Protein AF-A0A372QR25-F1 (afdb_monomer_lite)

pLDDT: mean 78.82, std 18.5, range [29.31, 98.12]

Structure (mmCIF, N/CA/C/O backbone):
data_AF-A0A372QR25-F1
#
_entry.id   AF-A0A372QR25-F1
#
loop_
_atom_site.group_PDB
_atom_site.id
_atom_site.type_symbol
_atom_site.label_atom_id
_atom_site.label_alt_id
_atom_site.label_comp_id
_atom_site.label_asym_id
_atom_site.label_entity_id
_atom_site.label_seq_id
_atom_site.pdbx_PDB_ins_code
_atom_site.Cartn_x
_atom_site.Cartn_y
_atom_site.Cartn_z
_atom_site.occupancy
_atom_site.B_iso_or_equiv
_atom_site.auth_seq_id
_atom_site.auth_comp_id
_atom_site.auth_asym_id
_atom_site.auth_atom_id
_atom_site.pdbx_PDB_model_num
ATOM 1 N N . MET A 1 1 ? 31.266 34.160 -28.866 1.00 38.06 1 MET A N 1
ATOM 2 C CA . MET A 1 1 ? 31.194 34.735 -30.229 1.00 38.06 1 MET A CA 1
ATOM 3 C C . MET A 1 1 ? 29.733 34.959 -30.582 1.00 38.06 1 MET A C 1
ATOM 5 O O . MET A 1 1 ? 28.961 34.013 -30.520 1.00 38.06 1 MET A O 1
ATOM 9 N N . ALA A 1 2 ? 29.326 36.197 -30.861 1.00 36.25 2 ALA A N 1
ATOM 10 C CA . ALA A 1 2 ? 27.940 36.500 -31.208 1.00 36.25 2 ALA A CA 1
ATOM 11 C C . ALA A 1 2 ? 27.669 36.100 -32.667 1.00 36.25 2 ALA A C 1
ATOM 13 O O . ALA A 1 2 ? 28.328 36.598 -33.576 1.00 36.25 2 ALA A O 1
ATOM 14 N N . LEU A 1 3 ? 26.709 35.197 -32.888 1.00 39.03 3 LEU A N 1
ATOM 15 C CA . LEU A 1 3 ? 26.219 34.871 -34.229 1.00 39.03 3 LEU A CA 1
ATOM 16 C C . LEU A 1 3 ? 25.685 36.145 -34.893 1.00 39.03 3 LEU A C 1
ATOM 18 O O . LEU A 1 3 ? 24.874 36.864 -34.299 1.00 39.03 3 LEU A O 1
ATOM 22 N N . ASN A 1 4 ? 26.163 36.421 -36.107 1.00 45.91 4 ASN A N 1
ATOM 23 C CA . ASN A 1 4 ? 25.799 37.606 -36.876 1.00 45.91 4 ASN A CA 1
ATOM 24 C C . ASN A 1 4 ? 24.269 37.659 -37.077 1.00 45.91 4 ASN A C 1
ATOM 26 O O . ASN A 1 4 ? 23.624 36.624 -37.257 1.00 45.91 4 ASN A O 1
ATOM 30 N N . LYS A 1 5 ? 23.671 38.856 -37.034 1.00 47.62 5 LYS A N 1
ATOM 31 C CA . LYS A 1 5 ? 22.207 39.083 -37.041 1.00 47.62 5 LYS A CA 1
ATOM 32 C C . LYS A 1 5 ? 21.444 38.324 -38.156 1.00 47.62 5 LYS A C 1
ATOM 34 O O . LYS A 1 5 ? 20.389 37.771 -37.846 1.00 47.62 5 LYS A O 1
ATOM 39 N N . PRO A 1 6 ? 21.980 38.199 -39.390 1.00 50.53 6 PRO A N 1
ATOM 40 C CA . PRO A 1 6 ? 21.347 37.422 -40.462 1.00 50.53 6 PRO A CA 1
ATOM 41 C C . PRO A 1 6 ? 21.284 35.916 -40.170 1.00 50.53 6 PRO A C 1
ATOM 43 O O . PRO A 1 6 ? 20.308 35.254 -40.507 1.00 50.53 6 PRO A O 1
ATOM 46 N N . ILE A 1 7 ? 22.297 35.378 -39.483 1.00 48.72 7 ILE A N 1
ATOM 47 C CA . ILE A 1 7 ? 22.378 33.954 -39.138 1.00 48.72 7 ILE A CA 1
ATOM 48 C C . ILE A 1 7 ? 21.315 33.609 -38.092 1.00 48.72 7 ILE A C 1
ATOM 50 O O . ILE A 1 7 ? 20.670 32.576 -38.207 1.00 48.72 7 ILE A O 1
ATOM 54 N N . LYS A 1 8 ? 21.060 34.496 -37.119 1.00 51.31 8 LYS A N 1
ATOM 55 C CA . LYS A 1 8 ? 19.990 34.299 -36.124 1.00 51.31 8 LYS A CA 1
ATOM 56 C C . LYS A 1 8 ? 18.593 34.275 -36.750 1.00 51.31 8 LYS A C 1
ATOM 58 O O . LYS A 1 8 ? 17.771 33.459 -36.346 1.00 51.31 8 LYS A O 1
ATOM 63 N N . GLN A 1 9 ? 18.327 35.143 -37.728 1.00 52.12 9 GLN A N 1
ATOM 64 C CA . GLN A 1 9 ? 17.046 35.156 -38.444 1.00 52.12 9 GLN A CA 1
ATOM 65 C C . GLN A 1 9 ? 16.856 33.904 -39.306 1.00 52.12 9 GLN A C 1
ATOM 67 O O . GLN A 1 9 ? 15.781 33.308 -39.272 1.00 52.12 9 GLN A O 1
ATOM 72 N N . ALA A 1 10 ? 17.900 33.460 -40.013 1.00 51.53 10 ALA A N 1
ATOM 73 C CA . ALA A 1 10 ? 17.855 32.213 -40.774 1.00 51.53 10 ALA A CA 1
ATOM 74 C C . ALA A 1 10 ? 17.617 30.995 -39.860 1.00 51.53 10 ALA A C 1
ATOM 76 O O . ALA A 1 10 ? 16.774 30.155 -40.163 1.00 51.53 10 ALA A O 1
ATOM 77 N N . PHE A 1 11 ? 18.286 30.944 -38.702 1.00 52.78 11 PHE A N 1
ATOM 78 C CA . PHE A 1 11 ? 18.137 29.853 -37.734 1.00 52.78 11 PHE A CA 1
ATOM 79 C C . PHE A 1 11 ? 16.747 29.823 -37.086 1.00 52.78 11 PHE A C 1
ATOM 81 O O . PHE A 1 11 ? 16.138 28.766 -37.004 1.00 52.78 11 PHE A O 1
ATOM 88 N N . SER A 1 12 ? 16.207 30.981 -36.691 1.00 55.28 12 SER A N 1
ATOM 89 C CA . SER A 1 12 ? 14.845 31.086 -36.148 1.00 55.28 12 SER A CA 1
ATOM 90 C C . SER A 1 12 ? 13.777 30.686 -37.169 1.00 55.28 12 SER A C 1
ATOM 92 O O . SER A 1 12 ? 12.765 30.105 -36.793 1.00 55.28 12 SER A O 1
ATOM 94 N N . THR A 1 13 ? 13.999 30.978 -38.452 1.00 57.97 13 THR A N 1
ATOM 95 C CA . THR A 1 13 ? 13.068 30.599 -39.524 1.00 57.97 13 THR A CA 1
ATOM 96 C C . THR A 1 13 ? 13.094 29.091 -39.768 1.00 57.97 13 THR A C 1
ATOM 98 O O . THR A 1 13 ? 12.035 28.490 -39.910 1.00 57.97 13 THR A O 1
ATOM 101 N N . LEU A 1 14 ? 14.280 28.472 -39.748 1.00 56.59 14 LEU A N 1
ATOM 102 C CA . LEU A 1 14 ? 14.438 27.014 -39.822 1.00 56.59 14 LEU A CA 1
ATOM 103 C C . LEU A 1 14 ? 13.815 26.314 -38.609 1.00 56.59 14 LEU A C 1
ATOM 105 O O . LEU A 1 14 ? 13.102 25.335 -38.772 1.00 56.59 14 LEU A O 1
ATOM 109 N N . GLN A 1 15 ? 14.022 26.849 -37.406 1.00 58.47 15 GLN A N 1
ATOM 110 C CA . GLN A 1 15 ? 13.503 26.278 -36.163 1.00 58.47 15 GLN A CA 1
ATOM 111 C C . GLN A 1 15 ? 11.968 26.265 -36.097 1.00 58.47 15 GLN A C 1
ATOM 113 O O . GLN A 1 15 ? 11.397 25.357 -35.511 1.00 58.47 15 GLN A O 1
ATOM 118 N N . ASN A 1 16 ? 11.301 27.220 -36.751 1.00 59.72 16 ASN A N 1
ATOM 119 C CA . ASN A 1 16 ? 9.838 27.267 -36.851 1.00 59.72 16 ASN A CA 1
ATOM 120 C C . ASN A 1 16 ? 9.257 26.337 -37.939 1.00 59.72 16 ASN A C 1
ATOM 122 O O . ASN A 1 16 ? 8.039 26.257 -38.072 1.00 59.72 16 ASN A O 1
ATOM 126 N N . GLN A 1 17 ? 10.102 25.696 -38.756 1.00 58.66 17 GLN A N 1
ATOM 127 C CA . GLN A 1 17 ? 9.708 24.779 -39.843 1.00 58.66 17 GLN A CA 1
ATOM 128 C C . GLN A 1 17 ? 10.038 23.306 -39.544 1.00 58.66 17 GLN A C 1
ATOM 130 O O . GLN A 1 17 ? 9.797 22.438 -40.384 1.00 58.66 17 GLN A O 1
ATOM 135 N N . ILE A 1 18 ? 10.625 23.048 -38.377 1.00 58.16 18 ILE A N 1
ATOM 136 C CA . ILE A 1 18 ? 11.002 21.732 -37.868 1.00 58.16 18 ILE A CA 1
ATOM 137 C C . ILE A 1 18 ? 9.863 21.271 -36.946 1.00 58.16 18 ILE A C 1
ATOM 139 O O . ILE A 1 18 ? 9.607 21.924 -35.936 1.00 58.16 18 ILE A O 1
ATOM 143 N N . ASP A 1 19 ? 9.168 20.186 -37.300 1.00 58.25 19 ASP A N 1
ATOM 144 C CA . ASP A 1 19 ? 8.267 19.492 -36.365 1.00 58.25 19 ASP A CA 1
ATOM 145 C C . ASP A 1 19 ? 9.093 18.842 -35.237 1.00 58.25 19 ASP A C 1
ATOM 147 O O . ASP A 1 19 ? 10.288 18.605 -35.405 1.00 58.25 19 ASP A O 1
ATOM 151 N N . GLU A 1 20 ? 8.485 18.513 -34.089 1.00 55.97 20 GLU A N 1
ATOM 152 C CA . GLU A 1 20 ? 9.194 17.962 -32.909 1.00 55.97 20 GLU A CA 1
ATOM 153 C C . GLU A 1 20 ? 10.035 16.692 -33.193 1.00 55.97 20 GLU A C 1
ATOM 155 O O . GLU A 1 20 ? 10.905 16.337 -32.398 1.00 55.97 20 GLU A O 1
ATOM 160 N N . SER A 1 21 ? 9.811 16.020 -34.328 1.00 52.53 21 SER A N 1
ATOM 161 C CA . SER A 1 21 ? 10.536 14.827 -34.788 1.00 52.53 21 SER A CA 1
ATOM 162 C C . SER A 1 21 ? 11.635 15.082 -35.833 1.00 52.53 21 SER A C 1
ATOM 164 O O . SER A 1 21 ? 12.343 14.142 -36.201 1.00 52.53 21 SER A O 1
ATOM 166 N N . ASP A 1 22 ? 11.787 16.309 -36.334 1.00 60.34 22 ASP A N 1
ATOM 167 C CA . ASP A 1 22 ? 12.736 16.640 -37.398 1.00 60.34 22 ASP A CA 1
ATOM 168 C C . ASP A 1 22 ? 14.065 17.165 -36.817 1.00 60.34 22 ASP A C 1
ATOM 170 O O . ASP A 1 22 ? 14.101 17.971 -35.890 1.00 60.34 22 ASP A O 1
ATOM 174 N N . TYR A 1 23 ? 15.198 16.729 -37.374 1.00 63.97 23 TYR A N 1
ATOM 175 C CA . TYR A 1 23 ? 16.526 17.215 -36.988 1.00 63.97 23 TYR A CA 1
ATOM 176 C C . TYR A 1 23 ? 17.259 17.823 -38.185 1.00 63.97 23 TYR A C 1
ATOM 178 O O . TYR A 1 23 ? 17.111 17.387 -39.329 1.00 63.97 23 TYR A O 1
ATOM 186 N N . VAL A 1 24 ? 18.066 18.851 -37.909 1.00 68.44 24 VAL A N 1
ATOM 187 C CA . VAL A 1 24 ? 18.972 19.469 -38.881 1.00 68.44 24 VAL A CA 1
ATOM 188 C C . VAL A 1 24 ? 20.399 19.278 -38.388 1.00 68.44 24 VAL A C 1
ATOM 190 O O . VAL A 1 24 ? 20.775 19.814 -37.345 1.00 68.44 24 VAL A O 1
ATOM 193 N N . LEU A 1 25 ? 21.212 18.558 -39.158 1.00 71.44 25 LEU A N 1
ATOM 194 C CA . LEU A 1 25 ? 22.652 18.460 -38.926 1.00 71.44 25 LEU A CA 1
ATOM 195 C C . LEU A 1 25 ? 23.385 19.214 -40.029 1.00 71.44 25 LEU A C 1
ATOM 197 O O . LEU A 1 25 ? 23.267 18.862 -41.197 1.00 71.44 25 LEU A O 1
ATOM 201 N N . ILE A 1 26 ? 24.161 20.236 -39.668 1.00 72.81 26 ILE A N 1
ATOM 202 C CA . ILE A 1 26 ? 24.963 21.015 -40.619 1.00 72.81 26 ILE A CA 1
ATOM 203 C C . ILE A 1 26 ? 26.433 20.761 -40.324 1.00 72.81 26 ILE A C 1
ATOM 205 O O . ILE A 1 26 ? 26.944 21.149 -39.274 1.00 72.81 26 ILE A O 1
ATOM 209 N N . THR A 1 27 ? 27.127 20.141 -41.270 1.00 70.75 27 THR A N 1
ATOM 210 C CA . THR A 1 27 ? 28.587 20.014 -41.246 1.00 70.75 27 THR A CA 1
ATOM 211 C C . THR A 1 27 ? 29.216 20.953 -42.276 1.00 70.75 27 THR A C 1
ATOM 213 O O . THR A 1 27 ? 28.527 21.670 -43.002 1.00 70.75 27 THR A O 1
ATOM 216 N N . LYS A 1 28 ? 30.551 20.966 -42.363 1.00 70.00 28 LYS A N 1
ATOM 217 C CA . LYS A 1 28 ? 31.261 21.770 -43.373 1.00 70.00 28 LYS A CA 1
ATOM 218 C C . LYS A 1 28 ? 30.991 21.305 -44.809 1.00 70.00 28 LYS A C 1
ATOM 220 O O . LYS A 1 28 ? 31.145 22.107 -45.725 1.00 70.00 28 LYS A O 1
ATOM 225 N N . THR A 1 29 ? 30.631 20.036 -45.003 1.00 71.31 29 THR A N 1
ATOM 226 C CA . THR A 1 29 ? 30.566 19.389 -46.324 1.00 71.31 29 THR A CA 1
ATOM 227 C C . THR A 1 29 ? 29.197 18.797 -46.652 1.00 71.31 29 THR A C 1
ATOM 229 O O . THR A 1 29 ? 28.869 18.692 -47.831 1.00 71.31 29 THR A O 1
ATOM 232 N N . LYS A 1 30 ? 28.397 18.447 -45.637 1.00 79.25 30 LYS A N 1
ATOM 233 C CA . LYS A 1 30 ? 27.072 17.825 -45.778 1.00 79.25 30 LYS A CA 1
ATOM 234 C C . LYS A 1 30 ? 26.024 18.450 -44.848 1.00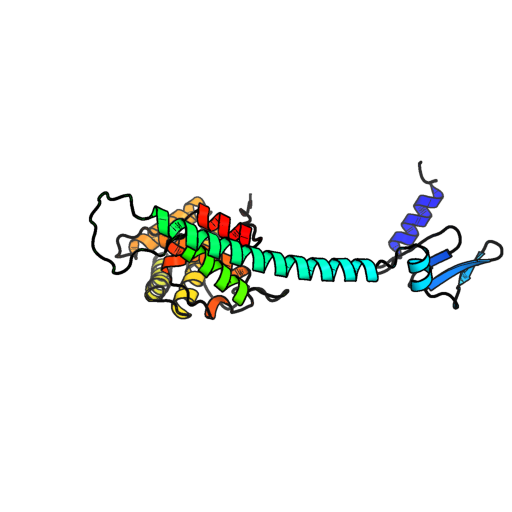 79.25 30 LYS A C 1
ATOM 236 O O . LYS A 1 30 ? 26.363 18.852 -43.729 1.00 79.25 30 LYS A O 1
ATOM 241 N N . ILE A 1 31 ? 24.765 18.472 -45.276 1.00 81.81 31 ILE A N 1
ATOM 242 C CA . ILE A 1 31 ? 23.594 18.799 -44.449 1.00 81.81 31 ILE A CA 1
ATOM 243 C C . ILE A 1 31 ? 22.664 17.587 -44.410 1.00 81.81 31 ILE A C 1
ATOM 245 O O . ILE A 1 31 ? 22.412 16.997 -45.452 1.00 81.81 31 ILE A O 1
ATOM 249 N N . ILE A 1 32 ? 22.131 17.242 -43.237 1.00 76.81 32 ILE A N 1
ATOM 250 C CA . ILE A 1 32 ? 21.000 16.316 -43.112 1.00 76.81 32 ILE A CA 1
ATOM 251 C C . ILE A 1 32 ? 19.765 17.119 -42.729 1.00 76.81 32 ILE A C 1
ATOM 253 O O . ILE A 1 32 ? 19.798 17.858 -41.741 1.00 76.81 32 ILE A O 1
ATOM 257 N N . PHE A 1 33 ? 18.688 16.971 -43.494 1.00 78.25 33 PHE A N 1
ATOM 258 C CA . PHE A 1 33 ? 17.391 17.576 -43.200 1.00 78.25 33 PHE A CA 1
ATOM 259 C C . PHE A 1 33 ? 16.268 16.681 -43.717 1.00 78.25 33 PHE A C 1
ATOM 261 O O . PHE A 1 33 ? 16.358 16.184 -44.836 1.00 78.25 33 PHE A O 1
ATOM 268 N N . LYS A 1 34 ? 15.217 16.466 -42.912 1.00 75.44 34 LYS A N 1
ATOM 269 C CA . LYS A 1 34 ? 14.065 15.610 -43.266 1.00 75.44 34 LYS A CA 1
ATOM 270 C C . LYS A 1 34 ? 14.474 14.249 -43.842 1.00 75.44 34 LYS A C 1
ATOM 272 O O . LYS A 1 34 ? 13.943 13.802 -44.855 1.00 75.44 34 LYS A O 1
ATOM 277 N N . ASN A 1 35 ? 15.450 13.610 -43.194 1.00 76.06 35 ASN A N 1
ATOM 278 C CA . ASN A 1 35 ? 15.995 12.311 -43.594 1.00 76.06 35 ASN A CA 1
ATOM 279 C C . ASN A 1 35 ? 16.600 12.276 -45.016 1.00 76.06 35 ASN A C 1
ATOM 281 O O . ASN A 1 35 ? 16.652 11.220 -45.641 1.00 76.06 35 ASN A O 1
ATOM 285 N N . LYS A 1 36 ? 17.065 13.423 -45.521 1.00 78.81 36 LYS A N 1
ATOM 286 C CA . LYS A 1 36 ? 17.804 13.562 -46.780 1.00 78.81 36 LYS A CA 1
ATOM 287 C C . LYS A 1 36 ? 19.177 14.166 -46.540 1.00 78.81 36 LYS A C 1
ATOM 289 O O . LYS A 1 36 ? 19.346 14.956 -45.606 1.00 78.81 36 LYS A O 1
ATOM 294 N N . VAL A 1 37 ? 20.138 13.808 -47.386 1.00 81.94 37 VAL A N 1
ATOM 295 C CA . VAL A 1 37 ? 21.513 14.308 -47.334 1.00 81.94 37 VAL A CA 1
ATOM 296 C C . VAL A 1 37 ? 21.719 15.305 -48.466 1.00 81.94 37 VAL A C 1
ATOM 298 O O . VAL A 1 37 ? 21.343 15.051 -49.596 1.00 81.94 37 VAL A O 1
ATOM 301 N N . TYR A 1 38 ? 22.344 16.438 -48.168 1.00 82.62 38 TYR A N 1
ATOM 302 C CA . TYR A 1 38 ? 22.687 17.459 -49.151 1.00 82.62 38 TYR A CA 1
ATOM 303 C C . TYR A 1 38 ? 24.190 17.717 -49.136 1.00 82.62 38 TYR A C 1
ATOM 305 O O . TYR A 1 38 ? 24.788 17.842 -48.063 1.00 82.62 38 TYR A O 1
ATOM 313 N N . ILE A 1 39 ? 24.794 17.869 -50.311 1.00 85.19 39 ILE A N 1
ATOM 314 C CA . ILE A 1 39 ? 26.217 18.194 -50.487 1.00 85.19 39 ILE A CA 1
ATOM 315 C C . ILE A 1 39 ? 26.387 19.528 -51.207 1.00 85.19 39 ILE A C 1
ATOM 317 O O . ILE A 1 39 ? 25.481 20.003 -51.891 1.00 85.19 39 ILE A O 1
ATOM 321 N N . LYS A 1 40 ? 27.553 20.158 -51.049 1.00 79.00 40 LYS A N 1
ATOM 322 C CA . LYS A 1 40 ? 27.847 21.436 -51.701 1.00 79.00 40 LYS A CA 1
ATOM 323 C C . LYS A 1 40 ? 28.575 21.216 -53.030 1.00 79.00 40 LYS A C 1
ATOM 325 O O . LYS A 1 40 ? 29.755 20.873 -53.020 1.00 79.00 40 LYS A O 1
ATOM 330 N N . ALA A 1 41 ? 27.896 21.472 -54.145 1.00 76.94 41 ALA A N 1
ATOM 331 C CA . ALA A 1 41 ? 28.448 21.446 -55.500 1.00 76.94 41 ALA A CA 1
ATOM 332 C C . ALA A 1 41 ? 28.377 22.857 -56.106 1.00 76.94 41 ALA A C 1
ATOM 334 O O . ALA A 1 41 ? 27.337 23.509 -56.044 1.00 76.94 41 ALA A O 1
ATOM 335 N N . ASP A 1 42 ? 29.499 23.374 -56.615 1.00 76.50 42 ASP A N 1
ATOM 336 C CA . ASP A 1 42 ? 29.593 24.706 -57.245 1.00 76.50 42 ASP A CA 1
ATOM 337 C C . ASP A 1 42 ? 29.010 25.864 -56.414 1.00 76.50 42 ASP A C 1
ATOM 339 O O . ASP A 1 42 ? 28.445 26.832 -56.919 1.00 76.50 42 ASP A O 1
ATOM 343 N N . GLY A 1 43 ? 29.150 25.776 -55.089 1.00 73.12 43 GLY A N 1
ATOM 344 C CA . GLY A 1 43 ? 28.652 26.794 -54.164 1.00 73.12 43 GLY A CA 1
ATOM 345 C C . GLY A 1 43 ? 27.182 26.639 -53.760 1.00 73.12 43 GLY A C 1
ATOM 346 O O . GLY A 1 43 ? 26.755 27.345 -52.843 1.00 73.12 43 GLY A O 1
ATOM 347 N N . ILE A 1 44 ? 26.449 25.697 -54.357 1.00 73.31 44 ILE A N 1
ATOM 348 C CA . ILE A 1 44 ? 25.021 25.434 -54.134 1.00 73.31 44 ILE A CA 1
ATOM 349 C C . ILE A 1 44 ? 24.848 24.092 -53.405 1.00 73.31 44 ILE A C 1
ATOM 351 O O . ILE A 1 44 ? 25.645 23.172 -53.576 1.00 73.31 44 ILE A O 1
ATOM 355 N N . TRP A 1 45 ? 23.828 23.986 -52.551 1.00 77.88 45 TRP A N 1
ATOM 356 C CA . TRP A 1 45 ? 23.457 22.724 -51.908 1.00 77.88 45 TRP A CA 1
ATOM 357 C C . TRP A 1 45 ? 22.548 21.912 -52.830 1.00 77.88 45 TRP A C 1
ATOM 359 O O . TRP A 1 45 ? 21.519 22.420 -53.274 1.00 77.88 45 TRP A O 1
ATOM 369 N N . VAL A 1 46 ? 22.924 20.667 -53.100 1.00 83.75 46 VAL A N 1
ATOM 370 C CA . VAL A 1 46 ? 22.188 19.728 -53.958 1.00 83.75 46 VAL A CA 1
ATOM 371 C C . VAL A 1 46 ? 21.880 18.448 -53.185 1.00 83.75 46 VAL A C 1
ATOM 373 O O . VAL A 1 46 ? 22.641 18.093 -52.284 1.00 83.75 46 VAL A O 1
ATOM 376 N N . ASP A 1 47 ? 20.749 17.808 -53.497 1.00 83.81 47 ASP A N 1
ATOM 377 C CA . ASP A 1 47 ? 20.343 16.525 -52.898 1.00 83.81 47 ASP A CA 1
ATOM 378 C C . ASP A 1 47 ? 21.360 15.441 -53.290 1.00 83.81 47 ASP A C 1
ATOM 380 O O . ASP A 1 47 ? 21.791 15.374 -54.445 1.00 83.81 47 ASP A O 1
ATOM 384 N N . ASP A 1 48 ? 21.787 14.646 -52.317 1.00 84.19 48 ASP A N 1
ATOM 385 C CA . ASP A 1 48 ? 22.710 13.528 -52.484 1.00 84.19 48 ASP A CA 1
ATOM 386 C C . ASP A 1 48 ? 21.946 12.227 -52.260 1.00 84.19 48 ASP A C 1
ATOM 388 O O . ASP A 1 48 ? 21.995 11.624 -51.188 1.00 84.19 48 ASP A O 1
ATOM 392 N N . ASP A 1 49 ? 21.254 11.793 -53.312 1.00 83.69 49 ASP A N 1
ATOM 393 C CA . ASP A 1 49 ? 20.440 10.575 -53.308 1.00 83.69 49 ASP A CA 1
ATOM 394 C C . ASP A 1 49 ? 21.267 9.288 -53.104 1.00 83.69 49 ASP A C 1
ATOM 396 O O . ASP A 1 49 ? 20.698 8.209 -52.943 1.00 83.69 49 ASP A O 1
ATOM 400 N N . ASN A 1 50 ? 22.603 9.377 -53.125 1.00 83.12 50 ASN A N 1
ATOM 401 C CA . ASN A 1 50 ? 23.493 8.223 -52.993 1.00 83.12 50 ASN A CA 1
ATOM 402 C C . ASN A 1 50 ? 24.010 8.010 -51.567 1.00 83.12 50 ASN A C 1
ATOM 404 O O . ASN A 1 50 ? 24.582 6.957 -51.301 1.00 83.12 50 ASN A O 1
ATOM 408 N N . THR A 1 51 ? 23.858 8.991 -50.672 1.00 81.31 51 THR A N 1
ATOM 409 C CA . THR A 1 51 ? 24.309 8.873 -49.280 1.00 81.31 51 THR A CA 1
ATOM 410 C C . THR A 1 51 ? 23.100 8.774 -48.355 1.00 81.31 51 THR A C 1
ATOM 412 O O . THR A 1 51 ? 22.293 9.702 -48.278 1.00 81.31 51 THR A O 1
ATOM 415 N N . GLU A 1 52 ? 23.012 7.709 -47.560 1.00 82.06 52 GLU A N 1
ATOM 416 C CA . GLU A 1 52 ? 22.002 7.640 -46.503 1.00 82.06 52 GLU A CA 1
ATOM 417 C C . GLU A 1 52 ? 22.369 8.524 -45.290 1.00 82.06 52 GLU A C 1
ATOM 419 O O . GLU A 1 52 ? 23.544 8.644 -44.923 1.00 82.06 52 GLU A O 1
ATOM 424 N N . PRO A 1 53 ? 21.382 9.115 -44.584 1.00 78.62 53 PRO A N 1
ATOM 425 C CA . PRO A 1 53 ? 21.632 9.875 -43.356 1.00 78.62 53 PRO A CA 1
ATOM 426 C C . PRO A 1 53 ? 22.401 9.090 -42.285 1.00 78.62 53 PRO A C 1
ATOM 428 O O . PRO A 1 53 ? 23.226 9.665 -41.576 1.00 78.62 53 PRO A O 1
ATOM 431 N N . SER A 1 54 ? 22.153 7.781 -42.191 1.00 73.81 54 SER A N 1
ATOM 432 C CA . SER A 1 54 ? 22.844 6.837 -41.303 1.00 73.81 54 SER A CA 1
ATOM 433 C C . SER A 1 54 ? 24.359 6.875 -41.517 1.00 73.81 54 SER A C 1
ATOM 435 O O . SER A 1 54 ? 25.094 7.090 -40.560 1.00 73.81 54 SER A O 1
ATOM 437 N N . GLU A 1 55 ? 24.830 6.801 -42.762 1.00 77.38 55 GLU A N 1
ATOM 438 C CA . GLU A 1 55 ? 26.258 6.808 -43.105 1.00 77.38 55 GLU A CA 1
ATOM 439 C C . GLU A 1 55 ? 26.958 8.106 -42.685 1.00 77.38 55 GLU A C 1
ATOM 441 O O . GLU A 1 55 ? 28.095 8.095 -42.203 1.00 77.38 55 GLU A O 1
ATOM 446 N N . VAL A 1 56 ? 26.270 9.244 -42.823 1.00 74.56 56 VAL A N 1
ATOM 447 C CA . VAL A 1 56 ? 26.785 10.547 -42.376 1.00 74.56 56 VAL A CA 1
ATOM 448 C C . VAL A 1 56 ? 26.885 10.594 -40.850 1.00 74.56 56 VAL A C 1
ATOM 450 O O . VAL A 1 56 ? 27.869 11.108 -40.317 1.00 74.56 56 VAL A O 1
ATOM 453 N N . LEU A 1 57 ? 25.898 10.046 -40.138 1.00 72.88 57 LEU A N 1
ATOM 454 C CA . LEU A 1 57 ? 25.900 9.972 -38.676 1.00 72.88 57 LEU A CA 1
ATOM 455 C C . LEU A 1 57 ? 26.983 9.016 -38.155 1.00 72.88 57 LEU A C 1
ATOM 457 O O . LEU A 1 57 ? 27.692 9.373 -37.209 1.00 72.88 57 LEU A O 1
ATOM 461 N N . SER A 1 58 ? 27.175 7.855 -38.788 1.00 72.75 58 SER A N 1
ATOM 462 C CA . SER A 1 58 ? 28.242 6.905 -38.444 1.00 72.75 58 SER A CA 1
ATOM 463 C C . SER A 1 58 ? 29.626 7.514 -38.692 1.00 72.75 58 SER A C 1
ATOM 465 O O . SER A 1 58 ? 30.490 7.442 -37.820 1.00 72.75 58 SER A O 1
ATOM 467 N N . GLY A 1 59 ? 29.823 8.218 -39.816 1.00 70.94 59 GLY A N 1
ATOM 468 C CA . GLY A 1 59 ? 31.076 8.921 -40.124 1.00 70.94 59 GLY A CA 1
ATOM 469 C C . GLY A 1 59 ? 31.424 10.060 -39.153 1.00 70.94 59 GLY A C 1
ATOM 470 O O . GLY A 1 59 ? 32.588 10.439 -39.034 1.00 70.94 59 GLY A O 1
ATOM 471 N N . LEU A 1 60 ? 30.432 10.591 -38.432 1.00 69.38 60 LEU A N 1
ATOM 472 C CA . LEU A 1 60 ? 30.603 11.603 -37.384 1.00 69.38 60 LEU A CA 1
ATOM 473 C C . LEU A 1 60 ? 30.680 11.003 -35.970 1.00 69.38 60 LEU A C 1
ATOM 475 O O . LEU A 1 60 ? 30.766 11.756 -35.000 1.00 69.38 60 LEU A O 1
ATOM 479 N N . GLY A 1 61 ? 30.633 9.673 -35.836 1.00 62.69 61 GLY A N 1
ATOM 480 C CA . GLY A 1 61 ? 30.613 8.986 -34.540 1.00 62.69 61 GLY A CA 1
ATOM 481 C C . GLY A 1 61 ? 29.333 9.228 -33.730 1.00 62.69 61 GLY A C 1
ATOM 482 O O . GLY A 1 61 ? 29.341 9.093 -32.506 1.00 62.69 61 GLY A O 1
ATOM 483 N N . LEU A 1 62 ? 28.244 9.630 -34.394 1.00 63.09 62 LEU A N 1
ATOM 484 C CA . LEU A 1 62 ? 26.934 9.874 -33.783 1.00 63.09 62 LEU A CA 1
ATOM 485 C C . LEU A 1 62 ? 26.035 8.634 -33.813 1.00 63.09 62 LEU A C 1
ATOM 487 O O . LEU A 1 62 ? 25.063 8.566 -33.061 1.00 63.09 62 LEU A O 1
ATOM 491 N N . ASP A 1 63 ? 26.373 7.635 -34.629 1.00 64.50 63 ASP A N 1
ATOM 492 C CA . ASP A 1 63 ? 25.719 6.328 -34.615 1.00 64.50 63 ASP A CA 1
ATOM 493 C C . ASP A 1 63 ? 26.281 5.458 -33.482 1.00 64.50 63 ASP A C 1
ATOM 495 O O . ASP A 1 63 ? 27.069 4.536 -33.672 1.00 64.50 63 ASP A O 1
ATOM 499 N N . LYS A 1 64 ? 25.905 5.804 -32.250 1.00 64.50 64 LYS A N 1
ATOM 500 C CA . LYS A 1 64 ? 26.318 5.090 -31.034 1.00 64.50 64 LYS A CA 1
ATOM 501 C C . LYS A 1 64 ? 25.456 3.861 -30.746 1.00 64.50 64 LYS A C 1
ATOM 503 O O . LYS A 1 64 ? 25.421 3.412 -29.606 1.00 64.50 64 LYS A O 1
ATOM 508 N N . LYS A 1 65 ? 24.728 3.309 -31.726 1.00 65.88 65 LYS A N 1
ATOM 509 C CA . LYS A 1 65 ? 23.820 2.170 -31.495 1.00 65.88 65 LYS A CA 1
ATOM 510 C C . LYS A 1 65 ? 24.524 0.971 -30.866 1.00 65.88 65 LYS A C 1
ATOM 512 O O . LYS A 1 65 ? 23.985 0.385 -29.933 1.00 65.88 65 LYS A O 1
ATOM 517 N N . GLU A 1 66 ? 25.723 0.629 -31.328 1.00 64.56 66 GLU A N 1
ATOM 518 C CA . GLU A 1 66 ? 26.498 -0.478 -30.751 1.00 64.56 66 GLU A CA 1
ATOM 519 C C . GLU A 1 66 ? 26.972 -0.174 -29.325 1.00 64.56 66 GLU A C 1
ATOM 521 O O . GLU A 1 66 ? 26.850 -1.023 -28.446 1.00 64.56 66 GLU A O 1
ATOM 526 N N . GLU A 1 67 ? 27.425 1.055 -29.064 1.00 68.81 67 GLU A N 1
ATOM 527 C CA . GLU A 1 67 ? 27.861 1.503 -27.736 1.00 68.81 67 GLU A CA 1
ATOM 528 C C . GLU A 1 67 ? 26.679 1.533 -26.748 1.00 68.81 67 GLU A C 1
ATOM 530 O O . GLU A 1 67 ? 26.784 1.040 -25.627 1.00 68.81 67 GLU A O 1
ATOM 535 N N . ILE A 1 68 ? 25.510 2.008 -27.189 1.00 70.38 68 ILE A N 1
ATOM 536 C CA . ILE A 1 68 ? 24.258 1.996 -26.423 1.00 70.38 68 ILE A CA 1
ATOM 537 C C . ILE A 1 68 ? 23.811 0.561 -26.140 1.00 70.38 68 ILE A C 1
ATOM 539 O O . ILE A 1 68 ? 23.448 0.258 -25.004 1.00 70.38 68 ILE A O 1
ATOM 543 N N . ASN A 1 69 ? 23.853 -0.335 -27.127 1.00 70.25 69 ASN A N 1
ATOM 544 C CA . ASN A 1 69 ? 23.493 -1.740 -26.932 1.00 70.25 69 ASN A CA 1
ATOM 545 C C . ASN A 1 69 ? 24.461 -2.435 -25.965 1.00 70.25 69 ASN A C 1
ATOM 547 O O . ASN A 1 69 ? 24.015 -3.170 -25.085 1.00 70.25 69 ASN A O 1
ATOM 551 N N . SER A 1 70 ? 25.763 -2.153 -26.072 1.00 74.69 70 SER A N 1
ATOM 552 C CA . SER A 1 70 ? 26.785 -2.647 -25.146 1.00 74.69 70 SER A CA 1
ATOM 553 C C . SER A 1 70 ? 26.517 -2.173 -23.717 1.00 74.69 70 SER A C 1
ATOM 555 O O . SER A 1 70 ? 26.438 -2.998 -22.811 1.00 74.69 70 SER A O 1
ATOM 557 N N . ILE A 1 71 ? 26.279 -0.872 -23.518 1.00 72.75 71 ILE A N 1
ATOM 558 C CA . ILE A 1 71 ? 25.948 -0.284 -22.207 1.00 72.75 71 ILE A CA 1
ATOM 559 C C . ILE A 1 71 ? 24.625 -0.845 -21.666 1.00 72.75 71 ILE A C 1
ATOM 561 O O . ILE A 1 71 ? 24.476 -1.063 -20.465 1.00 72.75 71 ILE A O 1
ATOM 565 N N . THR A 1 72 ? 23.640 -1.086 -22.531 1.00 72.12 72 THR A N 1
ATOM 566 C CA . THR A 1 72 ? 22.335 -1.635 -22.131 1.00 72.12 72 THR A CA 1
ATOM 567 C C . THR A 1 72 ? 22.471 -3.081 -21.657 1.00 72.12 72 THR A C 1
ATOM 569 O O . THR A 1 72 ? 21.910 -3.440 -20.619 1.00 72.12 72 THR A O 1
ATOM 572 N N . ASN A 1 73 ? 23.256 -3.891 -22.370 1.00 77.31 73 ASN A N 1
ATOM 573 C CA . ASN A 1 73 ? 23.560 -5.267 -21.984 1.00 77.31 73 ASN A CA 1
ATOM 574 C C . ASN A 1 73 ? 24.377 -5.312 -20.686 1.00 77.31 73 ASN A C 1
ATOM 576 O O . ASN A 1 73 ? 24.003 -6.025 -19.757 1.00 77.31 73 ASN A O 1
ATOM 580 N N . GLU A 1 74 ? 25.415 -4.482 -20.575 1.00 82.75 74 GLU A N 1
ATOM 581 C CA . GLU A 1 74 ? 26.230 -4.362 -19.364 1.00 82.75 74 GLU A CA 1
ATOM 582 C C . GLU A 1 74 ? 25.379 -3.945 -18.154 1.00 82.75 74 GLU A C 1
ATOM 584 O O . GLU A 1 74 ? 25.459 -4.563 -17.096 1.00 82.75 74 GLU A O 1
ATOM 589 N N . ASN A 1 75 ? 24.477 -2.973 -18.313 1.00 78.00 75 ASN A N 1
ATOM 590 C CA . ASN A 1 75 ? 23.541 -2.581 -17.257 1.00 78.00 75 ASN A CA 1
ATOM 591 C C . ASN A 1 75 ? 22.574 -3.706 -16.866 1.00 78.00 75 ASN A C 1
ATOM 593 O O . ASN A 1 75 ? 22.220 -3.829 -15.692 1.00 78.00 75 ASN A O 1
ATOM 597 N N . SER A 1 76 ? 22.120 -4.518 -17.824 1.00 84.06 76 SER A N 1
ATOM 598 C CA . SER A 1 76 ? 21.304 -5.705 -17.541 1.00 84.06 76 SER A CA 1
ATOM 599 C C . SER A 1 76 ? 22.085 -6.725 -16.704 1.00 84.06 76 SER A C 1
ATOM 601 O O . SER A 1 76 ? 21.568 -7.232 -15.706 1.00 84.06 76 SER A O 1
ATOM 603 N N . ASP A 1 77 ? 23.338 -6.992 -17.062 1.00 84.94 77 ASP A N 1
ATOM 604 C CA . ASP A 1 77 ? 24.180 -7.959 -16.357 1.00 84.94 77 ASP A CA 1
ATOM 605 C C . ASP A 1 77 ? 24.592 -7.460 -14.967 1.00 84.94 77 ASP A C 1
ATOM 607 O O . ASP A 1 77 ? 24.536 -8.215 -13.993 1.00 84.94 77 ASP A O 1
ATOM 611 N N . LEU A 1 78 ? 24.904 -6.169 -14.832 1.00 83.75 78 LEU A N 1
ATOM 612 C CA . LEU A 1 78 ? 25.162 -5.532 -13.541 1.00 83.75 78 LEU A CA 1
ATOM 613 C C . LEU A 1 78 ? 23.935 -5.591 -12.626 1.00 83.75 78 LEU A C 1
ATOM 615 O O . LEU A 1 78 ? 24.085 -5.895 -11.444 1.00 83.75 78 LEU A O 1
ATOM 619 N N . LYS A 1 79 ? 22.721 -5.377 -13.149 1.00 82.31 79 LYS A N 1
ATOM 620 C CA . LYS A 1 79 ? 21.480 -5.516 -12.365 1.00 82.31 79 LYS A CA 1
ATOM 621 C C . LYS A 1 79 ? 21.303 -6.933 -11.822 1.00 82.31 79 LYS A C 1
ATOM 623 O O . LYS A 1 79 ? 21.031 -7.081 -10.633 1.00 82.31 79 LYS A O 1
ATOM 628 N N . LYS A 1 80 ? 21.517 -7.961 -12.651 1.00 80.50 80 LYS A N 1
ATOM 629 C CA . LYS A 1 80 ? 21.468 -9.368 -12.206 1.00 80.50 80 LYS A CA 1
ATOM 630 C C . LYS A 1 80 ? 22.516 -9.653 -11.131 1.00 80.50 80 LYS A C 1
ATOM 632 O O . LYS A 1 80 ? 22.221 -10.308 -10.138 1.00 80.50 80 LYS A O 1
ATOM 637 N N . LYS A 1 81 ? 23.729 -9.120 -11.297 1.00 85.06 81 LYS A N 1
ATOM 638 C CA . LYS A 1 81 ? 24.827 -9.304 -10.341 1.00 85.06 81 LYS A CA 1
ATOM 639 C C . LYS A 1 81 ? 24.570 -8.597 -9.009 1.00 85.06 81 LYS A C 1
ATOM 641 O O . LYS A 1 81 ? 24.905 -9.142 -7.965 1.00 85.06 81 LYS A O 1
ATOM 646 N N . ILE A 1 82 ? 23.952 -7.416 -9.032 1.00 80.75 8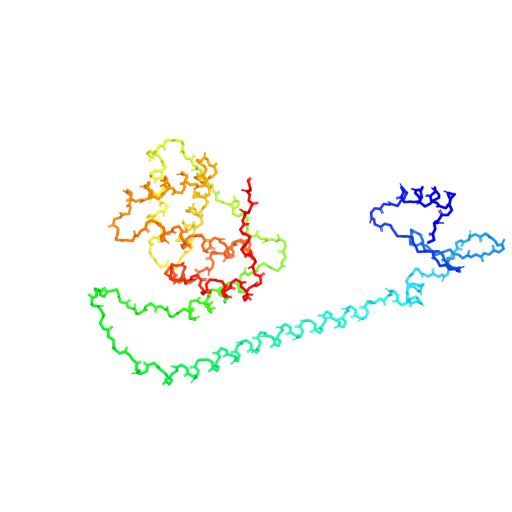2 ILE A N 1
ATOM 647 C CA . ILE A 1 82 ? 23.488 -6.716 -7.825 1.00 80.75 82 ILE A CA 1
ATOM 648 C C . ILE A 1 82 ? 22.429 -7.555 -7.105 1.00 80.75 82 ILE A C 1
ATOM 650 O O . ILE A 1 82 ? 22.488 -7.694 -5.888 1.00 80.75 82 ILE A O 1
ATOM 654 N N . GLU A 1 83 ? 21.483 -8.140 -7.837 1.00 76.44 83 GLU A N 1
ATOM 655 C CA . GLU A 1 83 ? 20.450 -9.006 -7.263 1.00 76.44 83 GLU A CA 1
ATOM 656 C C . GLU A 1 83 ? 21.051 -10.263 -6.612 1.00 76.44 83 GLU A C 1
ATOM 658 O O . GLU A 1 83 ? 20.723 -10.587 -5.471 1.00 76.44 83 GLU A O 1
ATOM 663 N N . GLU A 1 84 ? 22.006 -10.910 -7.281 1.00 80.00 84 GLU A N 1
ATOM 664 C CA . GLU A 1 84 ? 22.728 -12.068 -6.747 1.00 80.00 84 GLU A CA 1
ATOM 665 C C . GLU A 1 84 ? 23.577 -11.713 -5.513 1.00 80.00 84 GLU A C 1
ATOM 667 O O . GLU A 1 84 ? 23.563 -12.438 -4.517 1.00 80.00 84 GLU A O 1
ATOM 672 N N . LEU A 1 85 ? 24.289 -10.581 -5.539 1.00 80.56 85 LEU A N 1
ATOM 673 C CA . LEU A 1 85 ? 25.079 -10.109 -4.399 1.00 80.56 85 LEU A CA 1
ATOM 674 C C . LEU A 1 85 ? 24.197 -9.735 -3.208 1.00 80.56 85 LEU A C 1
ATOM 676 O O . LEU A 1 85 ? 24.550 -10.066 -2.081 1.00 80.56 85 LEU A O 1
ATOM 680 N N . ASN A 1 86 ? 23.040 -9.116 -3.441 1.00 72.94 86 ASN A N 1
ATOM 681 C CA . ASN A 1 86 ? 22.083 -8.814 -2.379 1.00 72.94 86 ASN A CA 1
ATOM 682 C C . ASN A 1 86 ? 21.548 -10.093 -1.724 1.00 72.94 86 ASN A C 1
ATOM 684 O O . ASN A 1 86 ? 21.421 -10.131 -0.505 1.00 72.94 86 ASN A O 1
ATOM 688 N N . LEU A 1 87 ? 21.284 -11.152 -2.499 1.00 72.00 87 LEU A N 1
ATOM 689 C CA . LEU A 1 87 ? 20.909 -12.458 -1.945 1.00 72.00 87 LEU A CA 1
ATOM 690 C C . LEU A 1 87 ? 22.040 -13.077 -1.113 1.00 72.00 87 LEU A C 1
ATOM 692 O O . LEU A 1 87 ? 21.780 -13.669 -0.071 1.00 72.00 87 LEU A O 1
ATOM 696 N N . LYS A 1 88 ? 23.293 -12.921 -1.549 1.00 77.50 88 LYS A N 1
ATOM 697 C CA . LYS A 1 88 ? 24.472 -13.422 -0.827 1.00 77.50 88 LYS A CA 1
ATOM 698 C C . LYS A 1 88 ? 24.741 -12.674 0.474 1.00 77.50 88 LYS A C 1
ATOM 700 O O . LYS A 1 88 ? 25.045 -13.314 1.471 1.00 77.50 88 LYS A O 1
ATOM 705 N N . ILE A 1 89 ? 24.621 -11.345 0.463 1.00 72.81 89 ILE A N 1
ATOM 706 C CA . ILE A 1 89 ? 24.699 -10.516 1.674 1.00 72.81 89 ILE A CA 1
ATOM 707 C C . ILE A 1 89 ? 23.642 -10.991 2.670 1.00 72.81 89 ILE A C 1
ATOM 709 O O . ILE A 1 89 ? 23.969 -11.255 3.816 1.00 72.81 89 ILE A O 1
ATOM 713 N N . LEU A 1 90 ? 22.418 -11.221 2.195 1.00 61.66 90 LEU A N 1
ATOM 714 C CA . LEU A 1 90 ? 21.309 -11.685 3.023 1.00 61.66 90 LEU A CA 1
ATOM 715 C C . LEU A 1 90 ? 21.586 -13.063 3.659 1.00 61.66 90 LEU A C 1
ATOM 717 O O . LEU A 1 90 ? 21.303 -13.255 4.832 1.00 61.66 90 LEU A O 1
ATOM 721 N N . GLN A 1 91 ? 22.203 -13.996 2.926 1.00 67.12 91 GLN A N 1
ATOM 722 C CA . GLN A 1 91 ? 22.608 -15.308 3.463 1.00 67.12 91 GLN A CA 1
ATOM 723 C C . GLN A 1 91 ? 23.764 -15.235 4.471 1.00 67.12 91 GLN A C 1
ATOM 725 O O . GLN A 1 91 ? 23.862 -16.087 5.349 1.00 67.12 91 GLN A O 1
ATOM 730 N N . LEU A 1 92 ? 24.666 -14.262 4.325 1.00 66.44 92 LEU A N 1
ATOM 731 C CA . LEU A 1 92 ? 25.776 -14.057 5.259 1.00 66.44 92 LEU A CA 1
ATOM 732 C C . LEU A 1 92 ? 25.302 -13.364 6.542 1.00 66.44 92 LEU A C 1
ATOM 734 O O . LEU A 1 92 ? 25.705 -13.776 7.623 1.00 66.44 92 LEU A O 1
ATOM 738 N N . GLU A 1 93 ? 24.388 -12.398 6.427 1.00 57.91 93 GLU A N 1
ATOM 739 C CA . GLU A 1 93 ? 23.705 -11.774 7.569 1.00 57.91 93 GLU A CA 1
ATOM 740 C C . GLU A 1 93 ? 22.908 -12.817 8.382 1.00 57.91 93 GLU A C 1
ATOM 742 O O . GLU A 1 93 ? 22.935 -12.793 9.608 1.00 57.91 93 GLU A O 1
ATOM 747 N N . GLU A 1 94 ? 22.276 -13.797 7.719 1.00 48.97 94 GLU A N 1
ATOM 748 C CA . GLU A 1 94 ? 21.606 -14.932 8.381 1.00 48.97 94 GLU A CA 1
ATOM 749 C C . GLU A 1 94 ? 22.573 -15.850 9.162 1.00 48.97 94 GLU A C 1
ATOM 751 O O . GLU A 1 94 ? 22.157 -16.478 10.132 1.00 48.97 94 GLU A O 1
ATOM 756 N N . GLY A 1 95 ? 23.849 -15.933 8.764 1.00 44.84 95 GLY A N 1
ATOM 757 C CA . GLY A 1 95 ? 24.857 -16.776 9.420 1.00 44.84 95 GLY A CA 1
ATOM 758 C C . GLY A 1 95 ? 25.585 -16.117 10.598 1.00 44.84 95 GLY A C 1
ATOM 759 O O . GLY A 1 95 ? 26.129 -16.830 11.441 1.00 44.84 95 GLY A O 1
ATOM 760 N N . GLU A 1 96 ? 25.606 -14.783 10.667 1.00 45.41 96 GLU A N 1
ATOM 761 C CA . GLU A 1 96 ? 26.238 -14.029 11.761 1.00 45.41 96 GLU A CA 1
ATOM 762 C C . GLU A 1 96 ? 25.268 -13.792 12.940 1.00 45.41 96 GLU A C 1
ATOM 764 O O . GLU A 1 96 ? 25.686 -13.875 14.093 1.00 45.41 96 GLU A O 1
ATOM 769 N N . GLU A 1 97 ? 23.962 -13.610 12.692 1.00 41.44 97 GLU A N 1
ATOM 770 C CA . GLU A 1 97 ? 22.967 -13.360 13.757 1.00 41.44 97 GLU A CA 1
ATOM 771 C C . GLU A 1 97 ? 22.585 -14.620 14.575 1.00 41.44 97 GLU A C 1
ATOM 773 O O . GLU A 1 97 ? 22.139 -14.490 15.716 1.00 41.44 97 GLU A O 1
ATOM 778 N N . GLU A 1 98 ? 22.811 -15.847 14.072 1.00 40.03 98 GLU A N 1
ATOM 779 C CA . GLU A 1 98 ? 22.609 -17.081 14.865 1.00 40.03 98 GLU A CA 1
ATOM 780 C C . GLU A 1 98 ? 23.602 -17.215 16.041 1.00 40.03 98 GLU A C 1
ATOM 782 O O . GLU A 1 98 ? 23.369 -18.025 16.938 1.00 40.03 98 GLU A O 1
ATOM 787 N N . GLN A 1 99 ? 24.681 -16.419 16.076 1.00 38.97 99 GLN A N 1
ATOM 788 C CA . GLN A 1 99 ? 25.656 -16.416 17.176 1.00 38.97 99 GLN A CA 1
ATOM 789 C C . GLN A 1 99 ? 25.425 -15.310 18.222 1.00 38.97 99 GLN A C 1
ATOM 791 O O . GLN A 1 99 ? 25.971 -15.420 19.318 1.00 38.97 99 GLN A O 1
ATOM 796 N N . GLU A 1 100 ? 24.618 -14.280 17.937 1.00 38.66 100 GLU A N 1
ATOM 797 C CA . GLU A 1 100 ? 24.420 -13.136 18.851 1.00 38.66 100 GLU A CA 1
ATOM 798 C C . GLU A 1 100 ? 23.093 -13.170 19.646 1.00 38.66 100 GLU A C 1
ATOM 800 O O . GLU A 1 100 ? 22.987 -12.497 20.669 1.00 38.66 100 GLU A O 1
ATOM 805 N N . GLU A 1 101 ? 22.083 -13.968 19.262 1.00 40.94 101 GLU A N 1
ATOM 806 C CA . GLU A 1 101 ? 20.764 -13.977 19.941 1.00 40.94 101 GLU A CA 1
ATOM 807 C C . GLU A 1 101 ? 20.697 -14.755 21.289 1.00 40.94 101 GLU A C 1
ATOM 809 O O . GLU A 1 101 ? 19.620 -14.815 21.892 1.00 40.94 101 GLU A O 1
ATOM 814 N N . GLU A 1 102 ? 21.791 -15.338 21.809 1.00 41.47 102 GLU A N 1
ATOM 815 C CA . GLU A 1 102 ? 21.772 -16.063 23.104 1.00 41.47 102 GLU A CA 1
ATOM 816 C C . GLU A 1 102 ? 21.848 -15.168 24.360 1.00 41.47 102 GLU A C 1
ATOM 818 O O . GLU A 1 102 ? 21.531 -15.643 25.453 1.00 41.47 102 GLU A O 1
ATOM 823 N N . GLU A 1 103 ? 22.167 -13.876 24.251 1.00 40.16 103 GLU A N 1
ATOM 824 C CA . GLU A 1 103 ? 22.303 -12.993 25.419 1.00 40.16 103 GLU A CA 1
ATOM 825 C C . GLU A 1 103 ? 21.410 -11.748 25.315 1.00 40.16 103 GLU A C 1
ATOM 827 O O . GLU A 1 103 ? 21.818 -10.731 24.776 1.00 40.16 103 GLU A O 1
ATOM 832 N N . GLU A 1 104 ? 20.181 -11.829 25.842 1.00 36.47 104 GLU A N 1
ATOM 833 C CA . GLU A 1 104 ? 19.554 -10.777 26.671 1.00 36.47 104 GLU A CA 1
ATOM 834 C C . GLU A 1 104 ? 18.125 -11.194 27.091 1.00 36.47 104 GLU A C 1
ATOM 836 O O . GLU A 1 104 ? 17.133 -11.021 26.375 1.00 36.47 104 GLU A O 1
ATOM 841 N N . GLU A 1 105 ? 18.007 -11.736 28.308 1.00 42.47 105 GLU A N 1
ATOM 842 C CA . GLU A 1 105 ? 16.765 -11.690 29.085 1.00 42.47 105 GLU A CA 1
ATOM 843 C C . GLU A 1 105 ? 16.640 -10.307 29.746 1.00 42.47 105 GLU A C 1
ATOM 845 O O . GLU A 1 105 ? 17.512 -9.934 30.521 1.00 42.47 105 GLU A O 1
ATOM 850 N N . ASP A 1 106 ? 15.529 -9.586 29.529 1.00 35.41 106 ASP A N 1
ATOM 851 C CA . ASP A 1 106 ? 14.706 -9.132 30.662 1.00 35.41 106 ASP A CA 1
ATOM 852 C C . ASP A 1 106 ? 13.299 -8.588 30.294 1.00 35.41 106 ASP A C 1
ATOM 854 O O . ASP A 1 106 ? 13.092 -7.737 29.432 1.00 35.41 106 ASP A O 1
ATOM 858 N N . PHE A 1 107 ? 12.318 -9.139 31.016 1.00 35.03 107 PHE A N 1
ATOM 859 C CA . PHE A 1 107 ? 10.976 -8.675 31.418 1.00 35.03 107 PHE A CA 1
ATOM 860 C C . PHE A 1 107 ? 10.181 -7.586 30.647 1.00 35.03 107 PHE A C 1
ATOM 862 O O . PHE A 1 107 ? 10.489 -6.406 30.733 1.00 35.03 107 PHE A O 1
ATOM 869 N N . VAL A 1 108 ? 8.972 -7.949 30.156 1.00 33.09 108 VAL A N 1
ATOM 870 C CA . VAL A 1 108 ? 7.639 -7.481 30.658 1.00 33.09 108 VAL A CA 1
ATOM 871 C C . VAL A 1 108 ? 6.535 -8.481 30.223 1.00 33.09 108 VAL A C 1
ATOM 873 O O . VAL A 1 108 ? 6.347 -8.708 29.026 1.00 33.09 108 VAL A O 1
ATOM 876 N N . PRO A 1 109 ? 5.697 -9.030 31.131 1.00 45.69 109 PRO A N 1
ATOM 877 C CA . PRO A 1 109 ? 4.662 -10.000 30.768 1.00 45.69 109 PRO A CA 1
ATOM 878 C C . PRO A 1 109 ? 3.349 -9.325 30.329 1.00 45.69 109 PRO A C 1
ATOM 880 O O . PRO A 1 109 ? 2.624 -8.764 31.153 1.00 45.69 109 PRO A O 1
ATOM 883 N N . LYS A 1 110 ? 2.961 -9.437 29.046 1.00 39.16 110 LYS A N 1
ATOM 884 C CA . LYS A 1 110 ? 1.576 -9.168 28.591 1.00 39.16 110 LYS A CA 1
ATOM 885 C C . LYS A 1 110 ? 1.090 -10.180 27.542 1.00 39.16 110 LYS A C 1
ATOM 887 O O . LYS A 1 110 ? 1.542 -10.180 26.410 1.00 39.16 110 LYS A O 1
ATOM 892 N N . LYS A 1 111 ? 0.122 -11.002 27.984 1.00 38.41 111 LYS A N 1
ATOM 893 C CA . LYS A 1 111 ? -0.820 -11.897 27.269 1.00 38.41 111 LYS A CA 1
ATOM 894 C C . LYS A 1 111 ? -0.440 -12.356 25.847 1.00 38.41 111 LYS A C 1
ATOM 896 O O . LYS A 1 111 ? -0.543 -11.600 24.888 1.00 38.41 111 LYS A O 1
ATOM 901 N N . LYS A 1 112 ? -0.187 -13.669 25.747 1.00 35.66 112 LYS A N 1
ATOM 902 C CA . LYS A 1 112 ? -0.008 -14.476 24.531 1.00 35.66 112 LYS A CA 1
ATOM 903 C C . LYS A 1 112 ? -1.059 -14.163 23.452 1.00 35.66 112 LYS A C 1
ATOM 905 O O . LYS A 1 112 ? -2.194 -14.628 23.527 1.00 35.66 112 LYS A O 1
ATOM 910 N N . VAL A 1 113 ? -0.642 -13.434 22.422 1.00 41.88 113 VAL A N 1
ATOM 911 C CA . VAL A 1 113 ? -1.046 -13.723 21.041 1.00 41.88 113 VAL A CA 1
ATOM 912 C C . VAL A 1 113 ? 0.000 -14.726 20.557 1.00 41.88 113 VAL A C 1
ATOM 914 O O . VAL A 1 113 ? 1.191 -14.462 20.707 1.00 41.88 113 VAL A O 1
ATOM 917 N N . SER A 1 114 ? -0.402 -15.921 20.124 1.00 41.91 114 SER A N 1
ATOM 918 C CA . SER A 1 114 ? 0.565 -16.958 19.750 1.00 41.91 114 SER A CA 1
ATOM 919 C C . SER A 1 114 ? 1.384 -16.503 18.539 1.00 41.91 114 SER A C 1
ATOM 921 O O . SER A 1 114 ? 0.819 -16.271 17.471 1.00 41.91 114 SER A O 1
ATOM 923 N N . GLY A 1 115 ? 2.700 -16.395 18.729 1.00 55.25 115 GLY A N 1
ATOM 924 C CA . GLY A 1 115 ? 3.686 -16.051 17.705 1.00 55.25 115 GLY A CA 1
ATOM 925 C C . GLY A 1 115 ? 4.485 -14.799 18.071 1.00 55.25 115 GLY A C 1
ATOM 926 O O . GLY A 1 115 ? 3.914 -13.716 18.199 1.00 55.25 115 GLY A O 1
ATOM 927 N N . LYS A 1 116 ? 5.811 -14.943 18.221 1.00 63.66 116 LYS A N 1
ATOM 928 C CA . LYS A 1 116 ? 6.758 -13.812 18.243 1.00 63.66 116 LYS A CA 1
ATOM 929 C C . LYS A 1 116 ? 6.505 -12.995 16.958 1.00 63.66 116 LYS A C 1
ATOM 931 O O . LYS A 1 116 ? 6.316 -13.607 15.901 1.00 63.66 116 LYS A O 1
ATOM 936 N N . PRO A 1 117 ? 6.419 -11.652 17.016 1.00 70.38 117 PRO A N 1
ATOM 937 C CA . PRO A 1 117 ? 6.337 -10.838 15.808 1.00 70.38 117 PRO A CA 1
ATOM 938 C C . PRO A 1 117 ? 7.462 -11.224 14.845 1.00 70.38 117 PRO A C 1
ATOM 940 O O . PRO A 1 117 ? 8.570 -11.518 15.291 1.00 70.38 117 PRO A O 1
ATOM 943 N N . ALA A 1 118 ? 7.179 -11.239 13.540 1.00 82.50 118 ALA A N 1
ATOM 944 C CA . ALA A 1 118 ? 8.231 -11.445 12.550 1.00 82.50 118 ALA A CA 1
ATOM 945 C C . ALA A 1 118 ? 9.326 -10.383 12.743 1.00 82.50 118 ALA A C 1
ATOM 947 O O . ALA A 1 118 ? 9.009 -9.214 12.994 1.00 82.50 118 ALA A O 1
ATOM 948 N N . SER A 1 119 ? 10.592 -10.791 12.629 1.00 90.56 119 SER A N 1
ATOM 949 C CA . SER A 1 119 ? 11.722 -9.861 12.672 1.00 90.56 119 SER A CA 1
ATOM 950 C C . SER A 1 119 ? 11.574 -8.799 11.580 1.00 90.56 119 SER A C 1
ATOM 952 O O . SER A 1 119 ? 10.937 -9.026 10.543 1.00 90.56 119 SER A O 1
ATOM 954 N N . GLN A 1 120 ? 12.149 -7.615 11.799 1.00 91.62 120 GLN A N 1
ATOM 955 C CA . GLN A 1 120 ? 12.081 -6.543 10.803 1.00 91.62 120 GLN A CA 1
ATOM 956 C C . GLN A 1 120 ? 12.743 -6.954 9.481 1.00 91.62 120 GLN A C 1
ATOM 958 O O . GLN A 1 120 ? 12.220 -6.601 8.425 1.00 91.62 120 GLN A O 1
ATOM 963 N N . ASN A 1 121 ? 13.804 -7.766 9.532 1.00 88.06 121 ASN A N 1
ATOM 964 C CA . ASN A 1 121 ? 14.456 -8.343 8.354 1.00 88.06 121 ASN A CA 1
ATOM 965 C C . ASN A 1 121 ? 13.483 -9.237 7.573 1.00 88.06 121 ASN A C 1
ATOM 967 O O . ASN A 1 121 ? 13.251 -9.014 6.386 1.00 88.06 121 ASN A O 1
ATOM 971 N N . LYS A 1 122 ? 12.780 -10.153 8.253 1.00 91.94 122 LYS A N 1
ATOM 972 C CA . LYS A 1 122 ? 11.751 -10.997 7.622 1.00 91.94 122 LYS A CA 1
ATOM 973 C C . LYS A 1 122 ? 10.615 -10.178 7.004 1.00 91.94 122 LYS A C 1
ATOM 975 O O . LYS A 1 122 ? 10.133 -10.513 5.922 1.00 91.94 122 LYS A O 1
ATOM 980 N N . VAL A 1 123 ? 10.179 -9.109 7.674 1.00 93.38 123 VAL A N 1
ATOM 981 C CA . VAL A 1 123 ? 9.157 -8.190 7.145 1.00 93.38 123 VAL A CA 1
ATOM 982 C C . VAL A 1 123 ? 9.664 -7.480 5.888 1.00 93.38 123 VAL A C 1
ATOM 984 O O . VAL A 1 123 ? 8.959 -7.474 4.877 1.00 93.38 123 VAL A O 1
ATOM 987 N N . LYS A 1 124 ? 10.883 -6.928 5.925 1.00 94.00 124 LYS A N 1
ATOM 988 C CA . LYS A 1 124 ? 11.538 -6.256 4.793 1.00 94.00 124 LYS A CA 1
ATOM 989 C C . LYS A 1 124 ? 11.640 -7.178 3.582 1.00 94.00 124 LYS A C 1
ATOM 991 O O . LYS A 1 124 ? 11.122 -6.834 2.521 1.00 94.00 124 LYS A O 1
ATOM 996 N N . THR A 1 125 ? 12.243 -8.352 3.750 1.00 93.12 125 THR A N 1
ATOM 997 C CA . THR A 1 125 ? 12.460 -9.317 2.665 1.00 93.12 125 THR A CA 1
ATOM 998 C C . THR A 1 125 ? 11.143 -9.749 2.034 1.00 93.12 125 THR A C 1
ATOM 1000 O O . THR A 1 125 ? 11.024 -9.789 0.812 1.00 93.12 125 THR A O 1
ATOM 1003 N N . ALA A 1 126 ? 10.115 -10.001 2.846 1.00 95.62 126 ALA A N 1
ATOM 1004 C CA . ALA A 1 126 ? 8.816 -10.417 2.335 1.00 95.62 126 ALA A CA 1
ATOM 1005 C C . ALA A 1 126 ? 8.104 -9.311 1.537 1.00 95.62 126 ALA A C 1
ATOM 1007 O O . ALA A 1 126 ? 7.524 -9.597 0.491 1.00 95.62 126 ALA A O 1
ATOM 1008 N N . ILE A 1 127 ? 8.174 -8.051 1.987 1.00 96.38 127 ILE A N 1
ATOM 1009 C CA . ILE A 1 127 ? 7.598 -6.914 1.251 1.00 96.38 127 ILE A CA 1
ATOM 1010 C C . ILE A 1 127 ? 8.339 -6.690 -0.073 1.00 96.38 127 ILE A C 1
ATOM 1012 O O . ILE A 1 127 ? 7.687 -6.519 -1.102 1.00 96.38 127 ILE A O 1
ATOM 1016 N N . ILE A 1 128 ? 9.676 -6.731 -0.064 1.00 95.38 128 ILE A N 1
ATOM 1017 C CA . ILE A 1 128 ? 10.497 -6.578 -1.277 1.00 95.38 128 ILE A CA 1
ATOM 1018 C C . ILE A 1 128 ? 10.190 -7.692 -2.278 1.00 95.38 128 ILE A C 1
ATOM 1020 O O . ILE A 1 128 ? 9.972 -7.414 -3.456 1.00 95.38 128 ILE A O 1
ATOM 1024 N N . LYS A 1 129 ? 10.112 -8.943 -1.814 1.00 96.25 129 LYS A N 1
ATOM 1025 C CA . LYS A 1 129 ? 9.759 -10.087 -2.658 1.00 96.25 129 LYS A CA 1
ATOM 1026 C C . LYS A 1 129 ? 8.372 -9.915 -3.278 1.00 96.25 129 LYS A C 1
ATOM 1028 O O . LYS A 1 129 ? 8.241 -9.959 -4.496 1.00 96.25 129 LYS A O 1
ATOM 1033 N N . PHE A 1 130 ? 7.359 -9.630 -2.454 1.00 96.62 130 PHE A N 1
ATOM 1034 C CA . PHE A 1 130 ? 5.997 -9.379 -2.930 1.00 96.62 130 PHE A CA 1
ATOM 1035 C C . PHE A 1 130 ? 5.952 -8.268 -3.988 1.00 96.62 130 PHE A C 1
ATOM 1037 O O . PHE A 1 130 ? 5.255 -8.410 -4.996 1.00 96.62 130 PHE A O 1
ATOM 1044 N N . PHE A 1 131 ? 6.698 -7.180 -3.775 1.00 95.88 131 PHE A N 1
ATOM 1045 C CA . PHE A 1 131 ? 6.814 -6.100 -4.746 1.00 95.88 131 PHE A CA 1
ATOM 1046 C C . PHE A 1 131 ? 7.448 -6.583 -6.051 1.00 95.88 131 PHE A C 1
ATOM 1048 O O . PHE A 1 131 ? 6.851 -6.401 -7.106 1.00 95.88 131 PHE A O 1
ATOM 1055 N N . ASN A 1 132 ? 8.613 -7.229 -6.002 1.00 93.88 132 ASN A N 1
ATOM 1056 C CA . ASN A 1 132 ? 9.328 -7.666 -7.203 1.00 93.88 132 ASN A CA 1
ATOM 1057 C C . ASN A 1 132 ? 8.521 -8.668 -8.040 1.00 93.88 132 ASN A C 1
ATOM 1059 O O . ASN A 1 132 ? 8.529 -8.570 -9.265 1.00 93.88 132 ASN A O 1
ATOM 1063 N N . ASP A 1 133 ? 7.751 -9.548 -7.398 1.00 94.56 133 ASP A N 1
ATOM 1064 C CA . ASP A 1 133 ? 6.878 -10.519 -8.073 1.00 94.56 133 ASP A CA 1
ATOM 1065 C C . ASP A 1 133 ? 5.674 -9.852 -8.787 1.00 94.56 133 ASP A C 1
ATOM 1067 O O . ASP A 1 133 ? 5.018 -10.438 -9.665 1.00 94.56 133 ASP A O 1
ATOM 1071 N N . ASN A 1 134 ? 5.335 -8.617 -8.398 1.00 94.31 134 ASN A N 1
ATOM 1072 C CA . ASN A 1 134 ? 4.116 -7.927 -8.827 1.00 94.31 134 ASN A CA 1
ATOM 1073 C C . ASN A 1 134 ? 4.327 -6.522 -9.402 1.00 94.31 134 ASN A C 1
ATOM 1075 O O . ASN A 1 134 ? 3.335 -5.906 -9.804 1.00 94.31 134 ASN A O 1
ATOM 1079 N N . LYS A 1 135 ? 5.564 -6.025 -9.480 1.00 92.38 135 LYS A N 1
ATOM 1080 C CA . LYS A 1 135 ? 5.884 -4.719 -10.064 1.00 92.38 135 LYS A CA 1
ATOM 1081 C C . LYS A 1 135 ? 5.415 -4.649 -11.517 1.00 92.38 135 LYS A C 1
ATOM 1083 O O . LYS A 1 135 ? 5.304 -5.671 -12.199 1.00 92.38 135 LYS A O 1
ATOM 1088 N N . ALA A 1 136 ? 5.062 -3.451 -11.965 1.00 87.38 136 ALA A N 1
ATOM 1089 C CA . ALA A 1 136 ? 4.723 -3.232 -13.363 1.00 87.38 136 ALA A CA 1
ATOM 1090 C C . ALA A 1 136 ? 6.003 -3.136 -14.207 1.00 87.38 136 ALA A C 1
ATOM 1092 O O . ALA A 1 136 ? 6.896 -2.357 -13.884 1.00 87.38 136 ALA A O 1
ATOM 1093 N N . ASP A 1 137 ? 6.058 -3.874 -15.315 1.00 76.38 137 ASP A N 1
ATOM 1094 C CA . ASP A 1 137 ? 7.114 -3.754 -16.328 1.00 76.38 137 ASP A CA 1
ATOM 1095 C C . ASP A 1 137 ? 6.682 -2.753 -17.431 1.00 76.38 137 ASP A C 1
ATOM 1097 O O . ASP A 1 137 ? 6.619 -3.104 -18.608 1.00 76.38 137 ASP A O 1
ATOM 1101 N N . GLY A 1 138 ? 6.282 -1.525 -17.055 1.00 69.44 138 GLY A N 1
ATOM 1102 C CA . GLY A 1 138 ? 5.792 -0.481 -17.979 1.00 69.44 138 GLY A CA 1
ATOM 1103 C C . GLY A 1 138 ? 4.637 0.383 -17.436 1.00 69.44 138 GLY A C 1
ATOM 1104 O O . GLY A 1 138 ? 4.436 0.468 -16.226 1.00 69.44 138 GLY A O 1
ATOM 1105 N N . ASP A 1 139 ? 3.855 0.998 -18.338 1.00 64.88 139 ASP A N 1
ATOM 1106 C CA . ASP A 1 139 ? 2.877 2.070 -18.033 1.00 64.88 139 ASP A CA 1
ATOM 1107 C C . ASP A 1 139 ? 1.558 1.624 -17.364 1.00 64.88 139 ASP A C 1
ATOM 1109 O O . ASP A 1 139 ? 0.770 2.458 -16.911 1.00 64.88 139 ASP A O 1
ATOM 1113 N N . LEU A 1 140 ? 1.269 0.319 -17.284 1.00 79.50 140 LEU A N 1
ATOM 1114 C CA . LEU A 1 140 ? 0.015 -0.192 -16.700 1.00 79.50 140 LEU A CA 1
ATOM 1115 C C . LEU A 1 140 ? 0.108 -0.361 -15.176 1.00 79.50 140 LEU A C 1
ATOM 1117 O O . LEU A 1 140 ? -0.056 -1.459 -14.627 1.00 79.50 140 LEU A O 1
ATOM 1121 N N . LEU A 1 141 ? 0.352 0.762 -14.507 1.00 88.81 141 LEU A N 1
ATOM 1122 C CA . LEU A 1 141 ? 0.358 0.883 -13.053 1.00 88.81 141 LEU A CA 1
ATOM 1123 C C . LEU A 1 141 ? -1.052 0.776 -12.463 1.00 88.81 141 LEU A C 1
ATOM 1125 O O . LEU A 1 141 ? -2.066 1.067 -13.109 1.00 88.81 141 LEU A O 1
ATOM 1129 N N . GLU A 1 142 ? -1.116 0.364 -11.201 1.00 91.75 142 GLU A N 1
ATOM 1130 C CA . GLU A 1 142 ? -2.345 0.411 -10.422 1.00 91.75 142 GLU A CA 1
ATOM 1131 C C . GLU A 1 142 ? -2.814 1.860 -10.235 1.00 91.75 142 GLU A C 1
ATOM 1133 O O . GLU A 1 142 ? -2.083 2.728 -9.757 1.00 91.75 142 GLU A O 1
ATOM 1138 N N . ASN A 1 143 ? -4.071 2.110 -10.595 1.00 89.25 143 ASN A N 1
ATOM 1139 C CA . ASN A 1 143 ? -4.693 3.430 -10.520 1.00 89.25 143 ASN A CA 1
ATOM 1140 C C . ASN A 1 143 ? -5.948 3.448 -9.639 1.00 89.25 143 ASN A C 1
ATOM 1142 O O . ASN A 1 143 ? -6.597 4.486 -9.524 1.00 89.25 143 ASN A O 1
ATOM 1146 N N . PHE A 1 144 ? -6.308 2.303 -9.049 1.00 93.50 144 PHE A N 1
ATOM 1147 C CA . PHE A 1 144 ? -7.443 2.113 -8.149 1.00 93.50 144 PHE A CA 1
ATOM 1148 C C . PHE A 1 144 ? -8.791 2.585 -8.713 1.00 93.50 144 PHE A C 1
ATOM 1150 O O . PHE A 1 144 ? -9.737 2.803 -7.961 1.00 93.50 144 PHE A O 1
ATOM 1157 N N . SER A 1 145 ? -8.922 2.689 -10.040 1.00 88.06 145 SER A N 1
ATOM 1158 C CA . SER A 1 145 ? -10.163 3.121 -10.704 1.00 88.06 145 SER A CA 1
ATOM 1159 C C . SER A 1 145 ? -11.359 2.199 -10.434 1.00 88.06 145 SER A C 1
ATOM 1161 O O . SER A 1 145 ? -12.501 2.624 -10.571 1.00 88.06 145 SER A O 1
ATOM 1163 N N . GLU A 1 146 ? -11.114 0.951 -10.019 1.00 88.38 146 GLU A N 1
ATOM 1164 C CA . GLU A 1 146 ? -12.162 -0.003 -9.633 1.00 88.38 146 GLU A CA 1
ATOM 1165 C C . GLU A 1 146 ? -12.766 0.263 -8.237 1.00 88.38 146 GLU A C 1
ATOM 1167 O O . GLU A 1 146 ? -13.760 -0.362 -7.866 1.00 88.38 146 GLU A O 1
ATOM 1172 N N . PHE A 1 147 ? -12.198 1.190 -7.457 1.00 92.88 147 PHE A N 1
ATOM 1173 C CA . PHE A 1 147 ? -12.641 1.499 -6.099 1.00 92.88 147 PHE A CA 1
ATOM 1174 C C . PHE A 1 147 ? -13.595 2.699 -6.081 1.00 92.88 147 PHE A C 1
ATOM 1176 O O . PHE A 1 147 ? -13.207 3.838 -6.324 1.00 92.88 147 PHE A O 1
ATOM 1183 N N . SER A 1 148 ? -14.855 2.457 -5.720 1.00 88.25 148 SER A N 1
ATOM 1184 C CA . SER A 1 148 ? -15.902 3.482 -5.630 1.00 88.25 148 SER A CA 1
ATOM 1185 C C . SER A 1 148 ? -16.112 3.968 -4.188 1.00 88.25 148 SER A C 1
ATOM 1187 O O . SER A 1 148 ? -17.193 3.807 -3.617 1.00 88.25 148 SER A O 1
ATOM 1189 N N . VAL A 1 149 ? -15.067 4.518 -3.567 1.00 91.19 149 VAL A N 1
ATOM 1190 C CA . VAL A 1 149 ? -15.130 5.041 -2.190 1.00 91.19 149 VAL A CA 1
ATOM 1191 C C . VAL A 1 149 ? -15.509 6.520 -2.213 1.00 91.19 149 VAL A C 1
ATOM 1193 O O . VAL A 1 149 ? -14.859 7.322 -2.878 1.00 91.19 149 VAL A O 1
ATOM 1196 N N . ILE A 1 150 ? -16.555 6.888 -1.471 1.00 91.69 150 ILE A N 1
ATOM 1197 C CA . ILE A 1 150 ? -17.075 8.260 -1.400 1.00 91.69 150 ILE A CA 1
ATOM 1198 C C . ILE A 1 150 ? -17.143 8.691 0.066 1.00 91.69 150 ILE A C 1
ATOM 1200 O O . ILE A 1 150 ? -17.540 7.915 0.936 1.00 91.69 150 ILE A O 1
ATOM 1204 N N . LEU A 1 151 ? -16.772 9.942 0.339 1.00 93.25 151 LEU A N 1
ATOM 1205 C CA . LEU A 1 151 ? -16.890 10.544 1.662 1.00 93.25 151 LEU A CA 1
ATOM 1206 C C . LEU A 1 151 ? -18.270 11.190 1.824 1.00 93.25 151 LEU A C 1
ATOM 1208 O O . LEU A 1 151 ? -18.569 12.207 1.200 1.00 93.25 151 LEU A O 1
ATOM 1212 N N . ASP A 1 152 ? -19.108 10.609 2.680 1.00 93.75 152 ASP A N 1
ATOM 1213 C CA . ASP A 1 152 ? -20.435 11.155 2.966 1.00 93.75 152 ASP A CA 1
ATOM 1214 C C . ASP A 1 152 ? -20.348 12.436 3.827 1.00 93.75 152 ASP A C 1
ATOM 1216 O O . ASP A 1 152 ? -19.548 12.549 4.764 1.00 93.75 152 ASP A O 1
ATOM 1220 N N . LYS A 1 153 ? -21.199 13.426 3.547 1.00 90.75 153 LYS A N 1
ATOM 1221 C CA . LYS A 1 153 ? -21.291 14.651 4.360 1.00 90.75 153 LYS A CA 1
ATOM 1222 C C . LYS A 1 153 ? -21.905 14.374 5.735 1.00 90.75 153 LYS A C 1
ATOM 1224 O O . LYS A 1 153 ? -21.545 15.028 6.719 1.00 90.75 153 LYS A O 1
ATOM 1229 N N . ASN A 1 154 ? -22.791 13.388 5.833 1.00 94.56 154 ASN A N 1
ATOM 1230 C CA . ASN A 1 154 ? -23.413 12.952 7.070 1.00 94.56 154 ASN A CA 1
ATOM 1231 C C . ASN A 1 154 ? -22.439 12.110 7.914 1.00 94.56 154 ASN A C 1
ATOM 1233 O O . ASN A 1 154 ? -21.904 11.094 7.472 1.00 94.56 154 ASN A O 1
ATOM 1237 N N . LYS A 1 155 ? -22.246 12.518 9.174 1.00 92.88 155 LYS A N 1
ATOM 1238 C CA . LYS A 1 155 ? -21.358 11.842 10.133 1.00 92.88 155 LYS A CA 1
ATOM 1239 C C . LYS A 1 155 ? -21.725 10.375 10.366 1.00 92.88 155 LYS A C 1
ATOM 1241 O O . LYS A 1 155 ? -20.832 9.537 10.442 1.00 92.88 155 LYS A O 1
ATOM 1246 N N . GLN A 1 156 ? -23.010 10.063 10.495 1.00 93.56 156 GLN A N 1
ATOM 1247 C CA . GLN A 1 156 ? -23.466 8.706 10.779 1.00 93.56 156 GLN A CA 1
ATOM 1248 C C . GLN A 1 156 ? -23.154 7.770 9.605 1.00 93.56 156 GLN A C 1
ATOM 1250 O O . GLN A 1 156 ? -22.572 6.707 9.807 1.00 93.56 156 GLN A O 1
ATOM 1255 N N . ASN A 1 157 ? -23.416 8.220 8.377 1.00 94.00 157 ASN A N 1
ATOM 1256 C CA . ASN A 1 157 ? -23.105 7.457 7.166 1.00 94.00 157 ASN A CA 1
ATOM 1257 C C . ASN A 1 157 ? -21.596 7.221 6.998 1.00 94.00 157 ASN A C 1
ATOM 1259 O O . ASN A 1 157 ? -21.174 6.131 6.597 1.00 94.00 157 ASN A O 1
ATOM 1263 N N . ARG A 1 158 ? -20.759 8.213 7.341 1.00 94.38 158 ARG A N 1
ATOM 1264 C CA . ARG A 1 158 ? -19.298 8.033 7.368 1.00 94.38 158 ARG A CA 1
ATOM 1265 C C . ARG A 1 158 ? -18.869 6.965 8.363 1.00 94.38 158 ARG A C 1
ATOM 1267 O O . ARG A 1 158 ? -18.102 6.078 7.997 1.00 94.38 158 ARG A O 1
ATOM 1274 N N . ILE A 1 159 ? -19.388 7.016 9.591 1.00 94.31 159 ILE A N 1
ATOM 1275 C CA . ILE A 1 159 ? -19.098 6.022 10.634 1.00 94.31 159 ILE A CA 1
ATOM 1276 C C . ILE A 1 159 ? -19.523 4.622 10.177 1.00 94.31 159 ILE A C 1
ATOM 1278 O O . ILE A 1 159 ? -18.774 3.664 10.354 1.00 94.31 159 ILE A O 1
ATOM 1282 N N . GLU A 1 160 ? -20.689 4.482 9.547 1.00 94.75 160 GLU A N 1
ATOM 1283 C CA . GLU A 1 160 ? -21.162 3.197 9.022 1.00 94.75 160 GLU A CA 1
ATOM 1284 C C . GLU A 1 160 ? -20.279 2.660 7.893 1.00 94.75 160 GLU A C 1
ATOM 1286 O O . GLU A 1 160 ? -19.957 1.470 7.874 1.00 94.75 160 GLU A O 1
ATOM 1291 N N . THR A 1 161 ? -19.844 3.529 6.981 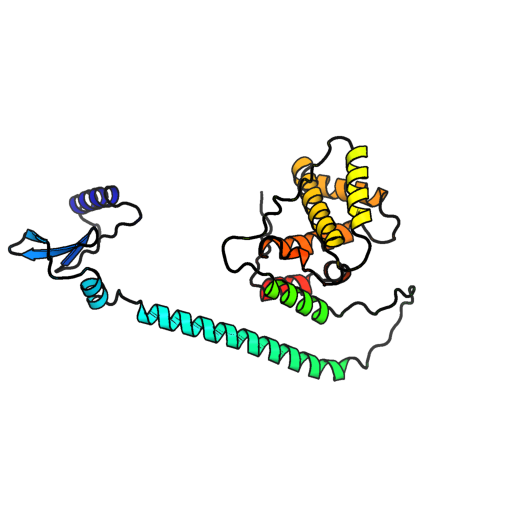1.00 95.38 161 THR A N 1
ATOM 1292 C CA . THR A 1 161 ? -18.912 3.175 5.900 1.00 95.38 161 THR A CA 1
ATOM 1293 C C . THR A 1 161 ? -17.575 2.717 6.473 1.00 95.38 161 THR A C 1
ATOM 1295 O O . THR A 1 161 ? -17.091 1.630 6.154 1.00 95.38 161 THR A O 1
ATOM 1298 N N . LEU A 1 162 ? -17.018 3.495 7.399 1.00 95.69 162 LEU A N 1
ATOM 1299 C CA . LEU A 1 162 ? -15.765 3.192 8.079 1.00 95.69 162 LEU A CA 1
ATOM 1300 C C . LEU A 1 162 ? -15.851 1.880 8.869 1.00 95.69 162 LEU A C 1
ATOM 1302 O O . LEU A 1 162 ? -14.900 1.100 8.872 1.00 95.69 162 LEU A O 1
ATOM 1306 N N . LYS A 1 163 ? -17.007 1.589 9.475 1.00 95.44 163 LYS A N 1
ATOM 1307 C CA . LYS A 1 163 ? -17.263 0.331 10.182 1.00 95.44 163 LYS A CA 1
ATOM 1308 C C . LYS A 1 163 ? -17.280 -0.864 9.233 1.00 95.44 163 LYS A C 1
ATOM 1310 O O . LYS A 1 163 ? -16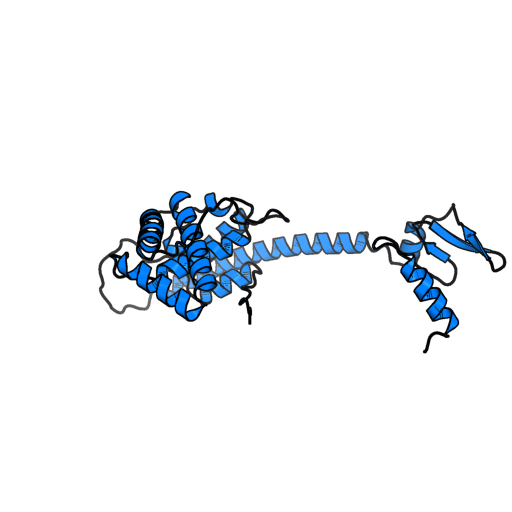.634 -1.864 9.532 1.00 95.44 163 LYS A O 1
ATOM 1315 N N . LYS A 1 164 ? -17.948 -0.757 8.079 1.00 95.56 164 LYS A N 1
ATOM 1316 C CA . LYS A 1 164 ? -17.971 -1.820 7.054 1.00 95.56 164 LYS A CA 1
ATOM 1317 C C . LYS A 1 164 ? -16.567 -2.152 6.540 1.00 95.56 164 LYS A C 1
ATOM 1319 O O . LYS A 1 164 ? -16.225 -3.333 6.432 1.00 95.56 164 LYS A O 1
ATOM 1324 N N . ILE A 1 165 ? -15.761 -1.121 6.272 1.00 96.50 165 ILE A N 1
ATOM 1325 C CA . ILE A 1 165 ? -14.355 -1.270 5.871 1.00 96.50 165 ILE A CA 1
ATOM 1326 C C . ILE A 1 165 ? -13.578 -1.954 6.999 1.00 96.50 165 ILE A C 1
ATOM 1328 O O . ILE A 1 165 ? -12.983 -3.009 6.794 1.00 96.50 165 ILE A O 1
ATOM 1332 N N . PHE A 1 166 ? -13.644 -1.408 8.217 1.00 94.75 166 PHE A N 1
ATOM 1333 C CA . PHE A 1 166 ? -12.921 -1.925 9.378 1.00 94.75 166 PHE A CA 1
ATOM 1334 C C . PHE A 1 166 ? -13.242 -3.393 9.683 1.00 94.75 166 PHE A C 1
ATOM 1336 O O . PHE A 1 166 ? -12.338 -4.191 9.941 1.00 94.75 166 PHE A O 1
ATOM 1343 N N . ASP A 1 167 ? -14.517 -3.775 9.630 1.00 94.12 167 ASP A N 1
ATOM 1344 C CA . ASP A 1 167 ? -14.943 -5.154 9.858 1.00 94.12 167 ASP A CA 1
ATOM 1345 C C . ASP A 1 167 ? -14.408 -6.111 8.781 1.00 94.12 167 ASP A C 1
ATOM 1347 O O . ASP A 1 167 ? -14.094 -7.260 9.094 1.00 94.12 167 ASP A O 1
ATOM 1351 N N . SER A 1 168 ? -14.224 -5.632 7.547 1.00 95.06 168 SER A N 1
ATOM 1352 C CA . SER A 1 168 ? -13.661 -6.407 6.431 1.00 95.06 168 SER A CA 1
ATOM 1353 C C . SER A 1 168 ? -12.129 -6.492 6.441 1.00 95.06 168 SER A C 1
ATOM 1355 O O . SER A 1 168 ? -11.565 -7.334 5.748 1.00 95.06 168 SER A O 1
ATOM 1357 N N . MET A 1 169 ? -11.450 -5.708 7.287 1.00 93.50 169 MET A N 1
ATOM 1358 C CA . MET A 1 169 ? -10.002 -5.808 7.524 1.00 93.50 169 MET A CA 1
ATOM 1359 C C . MET A 1 169 ? -9.613 -6.925 8.510 1.00 93.50 169 MET A C 1
ATOM 1361 O O . MET A 1 169 ? -8.426 -7.088 8.811 1.00 93.50 169 MET A O 1
ATOM 1365 N N . LYS A 1 170 ? -10.583 -7.643 9.089 1.00 89.69 170 LYS A N 1
ATOM 1366 C CA . LYS A 1 170 ? -10.339 -8.736 10.044 1.00 89.69 170 LYS A CA 1
ATOM 1367 C C . LYS A 1 170 ? -9.982 -10.027 9.301 1.00 89.69 170 LYS A C 1
ATOM 1369 O O . LYS A 1 170 ? -10.617 -10.363 8.309 1.00 89.69 170 LYS A O 1
ATOM 1374 N N . GLY A 1 171 ? -9.027 -10.786 9.839 1.00 87.75 171 GLY A N 1
ATOM 1375 C CA . GLY A 1 171 ? -8.605 -12.079 9.293 1.00 87.75 171 GLY A CA 1
ATOM 1376 C C . GLY A 1 171 ? -7.147 -12.096 8.834 1.00 87.75 171 GLY A C 1
ATOM 1377 O O . GLY A 1 171 ? -6.365 -11.212 9.188 1.00 87.75 171 GLY A O 1
ATOM 1378 N N . GLY A 1 172 ? -6.787 -13.148 8.095 1.00 90.12 172 GLY A N 1
ATOM 1379 C CA . GLY A 1 172 ? -5.463 -13.331 7.496 1.00 90.12 172 GLY A CA 1
ATOM 1380 C C . GLY A 1 172 ? -5.325 -12.675 6.119 1.00 90.12 172 GLY A C 1
ATOM 1381 O O . GLY A 1 172 ? -6.193 -11.915 5.685 1.00 90.12 172 GLY A O 1
ATOM 1382 N N . ALA A 1 173 ? -4.226 -12.988 5.436 1.00 92.94 173 ALA A N 1
ATOM 1383 C CA . ALA A 1 173 ? -3.963 -12.533 4.075 1.00 92.94 173 ALA A CA 1
ATOM 1384 C C . ALA A 1 173 ? -5.087 -12.984 3.130 1.00 92.94 173 ALA A C 1
ATOM 1386 O O . ALA A 1 173 ? -5.377 -14.176 3.025 1.00 92.94 173 ALA A O 1
ATOM 1387 N N . SER A 1 174 ? -5.768 -12.034 2.491 1.00 95.94 174 SER A N 1
ATOM 1388 C CA . SER A 1 174 ? -6.796 -12.320 1.488 1.00 95.94 174 SER A CA 1
ATOM 1389 C C . SER A 1 174 ? -7.105 -11.077 0.663 1.00 95.94 174 SER A C 1
ATOM 1391 O O . SER A 1 174 ? -6.983 -9.952 1.155 1.00 95.94 174 SER A O 1
ATOM 1393 N N . GLU A 1 175 ? -7.596 -11.281 -0.561 1.00 96.06 175 GLU A N 1
ATOM 1394 C CA . GLU A 1 175 ? -8.040 -10.194 -1.438 1.00 96.06 175 GLU A CA 1
ATOM 1395 C C . GLU A 1 175 ? -9.049 -9.274 -0.734 1.00 96.06 175 GLU A C 1
ATOM 1397 O O . GLU A 1 175 ? -8.910 -8.056 -0.774 1.00 96.06 175 GLU A O 1
ATOM 1402 N N . ARG A 1 176 ? -10.022 -9.837 -0.005 1.00 96.12 176 ARG A N 1
ATOM 1403 C CA . ARG A 1 176 ? -11.024 -9.059 0.740 1.00 96.12 176 ARG A CA 1
ATOM 1404 C C . ARG A 1 176 ? -10.394 -8.127 1.783 1.00 96.12 176 ARG A C 1
ATOM 1406 O O . ARG A 1 176 ? -10.796 -6.966 1.894 1.00 96.12 176 ARG A O 1
ATOM 1413 N N . VAL A 1 177 ? -9.426 -8.628 2.552 1.00 96.62 177 VAL A N 1
ATOM 1414 C CA . VAL A 1 177 ? -8.744 -7.837 3.588 1.00 96.62 177 VAL A CA 1
ATOM 1415 C C . VAL A 1 177 ? -7.937 -6.711 2.948 1.00 96.62 177 VAL A C 1
ATOM 1417 O O . VAL A 1 177 ? -8.025 -5.566 3.391 1.00 96.62 177 VAL A O 1
ATOM 1420 N N . TYR A 1 178 ? -7.210 -7.006 1.872 1.00 97.56 178 TYR A N 1
ATOM 1421 C CA . TYR A 1 178 ? -6.378 -6.025 1.177 1.00 97.56 178 TYR A CA 1
ATOM 1422 C C . TYR A 1 178 ? -7.167 -4.992 0.386 1.00 97.56 178 TYR A C 1
ATOM 1424 O O . TYR A 1 178 ? -6.815 -3.811 0.402 1.00 97.56 178 TYR A O 1
ATOM 1432 N N . LYS A 1 179 ? -8.303 -5.390 -0.186 1.00 97.25 179 LYS A N 1
ATOM 1433 C CA . LYS A 1 179 ? -9.287 -4.458 -0.733 1.00 97.25 179 LYS A CA 1
ATOM 1434 C C . LYS A 1 179 ? -9.712 -3.442 0.328 1.00 97.25 179 LYS A C 1
ATOM 1436 O O . LYS A 1 179 ? -9.691 -2.245 0.073 1.00 97.25 179 LYS A O 1
ATOM 1441 N N . SER A 1 180 ? -9.992 -3.907 1.546 1.00 97.44 180 SER A N 1
ATOM 1442 C CA . SER A 1 180 ? -10.392 -3.033 2.659 1.00 97.44 180 SER A CA 1
ATOM 1443 C C . SER A 1 180 ? -9.261 -2.100 3.121 1.00 97.44 180 SER A C 1
ATOM 1445 O O . SER A 1 180 ? -9.528 -1.005 3.606 1.00 97.44 180 SER A O 1
ATOM 1447 N N . PHE A 1 181 ? -7.990 -2.499 2.974 1.00 97.69 181 PHE A N 1
ATOM 1448 C CA . PHE A 1 181 ? -6.849 -1.615 3.255 1.00 97.69 181 PHE A CA 1
ATOM 1449 C C . PHE A 1 181 ? -6.800 -0.461 2.251 1.00 97.69 181 PHE A C 1
ATOM 1451 O O . PHE A 1 181 ? -6.646 0.689 2.657 1.00 97.69 181 PHE A O 1
ATOM 1458 N N . ILE A 1 182 ? -6.977 -0.763 0.963 1.00 98.12 182 ILE A N 1
ATOM 1459 C CA . ILE A 1 182 ? -7.029 0.243 -0.101 1.00 98.12 182 ILE A CA 1
ATOM 1460 C C . ILE A 1 182 ? -8.231 1.172 0.109 1.00 98.12 182 ILE A C 1
ATOM 1462 O O . ILE A 1 182 ? -8.071 2.389 0.088 1.00 98.12 182 ILE A O 1
ATOM 1466 N N . GLU A 1 183 ? -9.416 0.622 0.392 1.00 98.12 183 GLU A N 1
ATOM 1467 C CA . GLU A 1 183 ? -10.621 1.415 0.667 1.00 98.12 183 GLU A CA 1
ATOM 1468 C C . GLU A 1 183 ? -10.438 2.353 1.867 1.00 98.12 183 GLU A C 1
ATOM 1470 O O . GLU A 1 183 ? -10.852 3.513 1.807 1.00 98.12 183 GLU A O 1
ATOM 1475 N N . LEU A 1 184 ? -9.789 1.880 2.940 1.00 97.94 184 LEU A N 1
ATOM 1476 C CA . LEU A 1 184 ? -9.497 2.705 4.111 1.00 97.94 184 LEU A CA 1
ATOM 1477 C C . LEU A 1 184 ? -8.562 3.867 3.766 1.00 97.94 184 LEU A C 1
ATOM 1479 O O . LEU A 1 184 ? -8.803 4.985 4.220 1.00 97.94 184 LEU A O 1
ATOM 1483 N N . GLU A 1 185 ? -7.507 3.615 2.989 1.00 97.88 185 GLU A N 1
ATOM 1484 C CA . GLU A 1 185 ? -6.564 4.663 2.597 1.00 97.88 185 GLU A CA 1
ATOM 1485 C C . GLU A 1 185 ? -7.221 5.681 1.660 1.00 97.88 185 GLU A C 1
ATOM 1487 O O . GLU A 1 185 ? -7.100 6.880 1.898 1.00 97.88 185 GLU A O 1
ATOM 1492 N N . ILE A 1 186 ? -7.990 5.240 0.658 1.00 97.50 186 ILE A N 1
ATOM 1493 C CA . ILE A 1 186 ? -8.734 6.153 -0.225 1.00 97.50 186 ILE A CA 1
ATOM 1494 C C . ILE A 1 186 ? -9.691 7.018 0.600 1.00 97.50 186 ILE A C 1
ATOM 1496 O O . ILE A 1 186 ? -9.707 8.242 0.448 1.00 97.50 186 ILE A O 1
ATOM 1500 N N . LEU A 1 187 ? -10.451 6.410 1.517 1.00 97.50 187 LEU A N 1
ATOM 1501 C CA . LEU A 1 187 ? -11.345 7.153 2.401 1.00 97.50 187 LEU A CA 1
ATOM 1502 C C . LEU A 1 187 ? -10.566 8.171 3.245 1.00 97.50 187 LEU A C 1
ATOM 1504 O O . LEU A 1 187 ? -10.987 9.321 3.356 1.00 97.50 187 LEU A O 1
ATOM 1508 N N . TYR A 1 188 ? -9.421 7.778 3.807 1.00 96.81 188 TYR A N 1
ATOM 1509 C CA . TYR A 1 188 ? -8.564 8.666 4.589 1.00 96.81 188 TYR A CA 1
ATOM 1510 C C . TYR A 1 188 ? -8.094 9.872 3.769 1.00 96.81 188 TYR A C 1
ATOM 1512 O O . TYR A 1 188 ? -8.238 11.005 4.230 1.00 96.81 188 TYR A O 1
ATOM 1520 N N . GLN A 1 189 ? -7.631 9.661 2.535 1.00 95.69 189 GLN A N 1
ATOM 1521 C CA . GLN A 1 189 ? -7.241 10.745 1.628 1.00 95.69 189 GLN A CA 1
ATOM 1522 C C . GLN A 1 189 ? -8.409 11.703 1.337 1.00 95.69 189 GLN A C 1
ATOM 1524 O O . GLN A 1 189 ? -8.214 12.921 1.312 1.00 95.69 189 GLN A O 1
ATOM 1529 N N . LEU A 1 190 ? -9.642 11.195 1.217 1.00 96.25 190 LEU A N 1
ATOM 1530 C CA . LEU A 1 190 ? -10.829 12.044 1.083 1.00 96.25 190 LEU A CA 1
ATOM 1531 C C . LEU A 1 190 ? -11.074 12.908 2.332 1.00 96.25 190 LEU A C 1
ATOM 1533 O O . LEU A 1 190 ? -11.380 14.091 2.183 1.00 96.25 190 LEU A O 1
ATOM 1537 N N . TYR A 1 191 ? -10.891 12.381 3.553 1.00 95.75 191 TYR A N 1
ATOM 1538 C CA . TYR A 1 191 ? -10.965 13.203 4.776 1.00 95.75 191 TYR A CA 1
ATOM 1539 C C . TYR A 1 191 ? -9.925 14.326 4.767 1.00 95.75 191 TYR A C 1
ATOM 1541 O O . TYR A 1 191 ? -10.239 15.454 5.158 1.00 95.75 191 TYR A O 1
ATOM 1549 N N . LEU A 1 192 ? -8.686 14.022 4.364 1.00 94.44 192 LEU A N 1
ATOM 1550 C CA . LEU A 1 192 ? -7.607 15.012 4.303 1.00 94.44 192 LEU A CA 1
ATOM 1551 C C . LEU A 1 192 ? -7.924 16.116 3.293 1.00 94.44 192 LEU A C 1
ATOM 1553 O O . LEU A 1 192 ? -7.688 17.286 3.592 1.00 94.44 192 LEU A O 1
ATOM 1557 N N . LYS A 1 193 ? -8.485 15.747 2.138 1.00 94.06 193 LYS A N 1
ATOM 1558 C CA . LYS A 1 193 ? -8.870 16.678 1.077 1.00 94.06 193 LYS A CA 1
ATOM 1559 C C . LYS A 1 193 ? -10.043 17.573 1.482 1.00 94.06 193 LYS A C 1
ATOM 1561 O O . LYS A 1 193 ? -9.961 18.782 1.305 1.00 94.06 193 LYS A O 1
ATOM 1566 N N . GLU A 1 194 ? -11.105 17.003 2.047 1.00 94.69 194 GLU A N 1
ATOM 1567 C CA . GLU A 1 194 ? -12.336 17.740 2.374 1.00 94.69 194 GLU A CA 1
ATOM 1568 C C . GLU A 1 194 ? -12.166 18.665 3.588 1.00 94.69 194 GLU A C 1
ATOM 1570 O O . GLU A 1 194 ? -12.656 19.792 3.604 1.00 94.69 194 GLU A O 1
ATOM 1575 N N . PHE A 1 195 ? -11.470 18.201 4.630 1.00 90.75 195 PHE A N 1
ATOM 1576 C CA . PHE A 1 195 ? -11.384 18.924 5.904 1.00 90.75 195 PHE A CA 1
ATOM 1577 C C . PHE A 1 195 ? -10.011 19.554 6.164 1.00 90.75 195 PHE A C 1
ATOM 1579 O O . PHE A 1 195 ? -9.822 20.188 7.205 1.00 90.75 195 PHE A O 1
ATOM 1586 N N . GLY A 1 196 ? -9.053 19.379 5.253 1.00 88.69 196 GLY A N 1
ATOM 1587 C CA . GLY A 1 196 ? -7.657 19.774 5.418 1.00 88.69 196 GLY A CA 1
ATOM 1588 C C . GLY A 1 196 ? -6.854 18.774 6.256 1.00 88.69 196 GLY A C 1
ATOM 1589 O O . GLY A 1 196 ? -7.381 18.105 7.146 1.00 88.69 196 GLY A O 1
ATOM 1590 N N . ARG A 1 197 ? -5.537 18.696 6.025 1.00 84.31 197 ARG A N 1
ATOM 1591 C CA . ARG A 1 197 ? -4.663 17.630 6.557 1.00 84.31 197 ARG A CA 1
ATOM 1592 C C . ARG A 1 197 ? -4.793 17.401 8.068 1.00 84.31 197 ARG A C 1
ATOM 1594 O O . ARG A 1 197 ? -4.980 16.271 8.508 1.00 84.31 197 ARG A O 1
ATOM 1601 N N . LYS A 1 198 ? -4.715 18.465 8.877 1.00 86.69 198 LYS A N 1
ATOM 1602 C CA . LYS A 1 198 ? -4.755 18.358 10.349 1.00 86.69 198 LYS A CA 1
ATOM 1603 C C . LYS A 1 198 ? -6.142 17.956 10.858 1.00 86.69 198 LYS A C 1
ATOM 1605 O O . LYS A 1 198 ? -6.262 17.007 11.631 1.00 86.69 198 LYS A O 1
ATOM 1610 N N . LYS A 1 199 ? -7.189 18.664 10.423 1.00 89.25 199 LYS A N 1
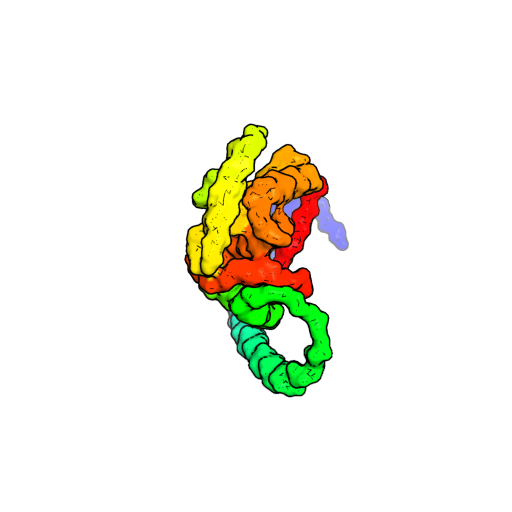ATOM 1611 C CA . LYS A 1 199 ? -8.565 18.440 10.890 1.00 89.25 199 LYS A CA 1
ATOM 1612 C C . LYS A 1 199 ? -9.150 17.145 10.320 1.00 89.25 199 LYS A C 1
ATOM 1614 O O . LYS A 1 199 ? -9.747 16.393 11.079 1.00 89.25 199 LYS A O 1
ATOM 1619 N N . GLY A 1 200 ? -8.911 16.845 9.046 1.00 91.94 200 GLY A N 1
ATOM 1620 C CA . GLY A 1 200 ? -9.285 15.586 8.398 1.00 91.94 200 GLY A CA 1
ATOM 1621 C C . GLY A 1 200 ? -8.640 14.370 9.055 1.00 91.94 200 GLY A C 1
ATOM 1622 O O . GLY A 1 200 ? -9.344 13.422 9.389 1.00 91.94 200 GLY A O 1
ATOM 1623 N N . SER A 1 201 ? -7.335 14.433 9.354 1.00 90.31 201 SER A N 1
ATOM 1624 C CA . SER A 1 201 ? -6.642 13.375 10.108 1.00 90.31 201 SER A CA 1
ATOM 1625 C C . SER A 1 201 ? -7.298 13.128 11.467 1.00 90.31 201 SER A C 1
ATOM 1627 O O . SER A 1 201 ? -7.507 11.977 11.849 1.00 90.31 201 SER A O 1
ATOM 1629 N N . ASN A 1 202 ? -7.596 14.196 12.214 1.00 89.88 202 ASN A N 1
ATOM 1630 C CA . ASN A 1 202 ? -8.208 14.076 13.536 1.00 89.88 202 ASN A CA 1
ATOM 1631 C C . ASN A 1 202 ? -9.621 13.496 13.441 1.00 89.88 202 ASN A C 1
ATOM 1633 O O . ASN A 1 202 ? -9.904 12.511 14.110 1.00 89.88 202 ASN A O 1
ATOM 1637 N N . LEU A 1 203 ? -10.457 14.017 12.538 1.00 94.50 203 LEU A N 1
ATOM 1638 C CA . LEU A 1 203 ? -11.816 13.517 12.313 1.00 94.50 203 LEU A CA 1
ATOM 1639 C C . LEU A 1 203 ? -11.838 12.032 11.944 1.00 94.50 203 LEU A C 1
ATOM 1641 O O . LEU A 1 203 ? -12.586 11.271 12.549 1.00 94.50 203 LEU A O 1
ATOM 1645 N N . ALA A 1 204 ? -10.999 11.603 10.998 1.00 93.62 204 ALA A N 1
ATOM 1646 C CA . ALA A 1 204 ? -10.931 10.202 10.590 1.00 93.62 204 ALA A CA 1
ATOM 1647 C C . ALA A 1 204 ? -10.514 9.288 11.755 1.00 93.62 204 ALA A C 1
ATOM 1649 O O . ALA A 1 204 ? -11.068 8.203 11.935 1.00 93.62 204 ALA A O 1
ATOM 1650 N N . LYS A 1 205 ? -9.553 9.731 12.577 1.00 93.44 205 LYS A N 1
ATOM 1651 C CA . LYS A 1 205 ? -9.104 8.993 13.766 1.00 93.44 205 LYS A CA 1
ATOM 1652 C C . LYS A 1 205 ? -10.178 8.944 14.845 1.00 93.44 205 LYS A C 1
ATOM 1654 O O . LYS A 1 205 ? -10.379 7.870 15.401 1.00 93.44 205 LYS A O 1
ATOM 1659 N N . ASP A 1 206 ? -10.864 10.049 15.112 1.00 93.00 206 ASP A N 1
ATOM 1660 C CA . ASP A 1 206 ? -11.927 10.135 16.115 1.00 93.00 206 ASP A CA 1
ATOM 1661 C C . ASP A 1 206 ? -13.129 9.270 15.719 1.00 93.00 206 ASP A C 1
ATOM 1663 O O . ASP A 1 206 ? -13.648 8.504 16.531 1.00 93.00 206 ASP A O 1
ATOM 1667 N N . GLU A 1 207 ? -13.547 9.332 14.452 1.00 94.94 207 GLU A N 1
ATOM 1668 C CA . GLU A 1 207 ? -14.636 8.505 13.930 1.00 94.94 207 GLU A CA 1
ATOM 1669 C C . GLU A 1 207 ? -14.257 7.013 13.938 1.00 94.94 207 GLU A C 1
ATOM 1671 O O . GLU A 1 207 ? -15.072 6.195 14.365 1.00 94.94 207 GLU A O 1
ATOM 1676 N N . LEU A 1 208 ? -13.014 6.650 13.587 1.00 93.50 208 LEU A N 1
ATOM 1677 C CA . LEU A 1 208 ? -12.535 5.265 13.692 1.00 93.50 208 LEU A CA 1
ATOM 1678 C C . LEU A 1 208 ? -12.436 4.795 15.151 1.00 93.50 208 LEU A C 1
ATOM 1680 O O . LEU A 1 208 ? -12.734 3.641 15.459 1.00 93.50 208 LEU A O 1
ATOM 1684 N N . ASN A 1 209 ? -12.037 5.678 16.067 1.00 91.69 209 ASN A N 1
ATOM 1685 C CA . ASN A 1 209 ? -11.921 5.362 17.488 1.00 91.69 209 ASN A CA 1
ATOM 1686 C C . ASN A 1 209 ? -13.270 4.964 18.103 1.00 91.69 209 ASN A C 1
ATOM 1688 O O . ASN A 1 209 ? -13.307 4.099 18.970 1.00 91.69 209 ASN A O 1
ATOM 1692 N N . ASN A 1 210 ? -14.375 5.529 17.607 1.00 88.25 210 ASN A N 1
ATOM 1693 C CA . ASN A 1 210 ? -15.729 5.157 18.033 1.00 88.25 210 ASN A CA 1
ATOM 1694 C C . ASN A 1 210 ? -16.158 3.755 17.560 1.00 88.25 210 ASN A C 1
ATOM 1696 O O . ASN A 1 210 ? -17.174 3.236 18.017 1.00 88.25 210 ASN A O 1
ATOM 1700 N N . ILE A 1 211 ? -15.415 3.153 16.629 1.00 90.81 211 ILE A N 1
ATOM 1701 C CA . ILE A 1 211 ? -15.712 1.846 16.029 1.00 90.81 211 ILE A CA 1
ATOM 1702 C C . ILE A 1 211 ? -14.803 0.760 16.613 1.00 90.81 211 ILE A C 1
ATOM 1704 O O . ILE A 1 211 ? -15.226 -0.386 16.784 1.00 90.81 211 ILE A O 1
ATOM 1708 N N . ILE A 1 212 ? -13.541 1.093 16.897 1.00 85.38 212 ILE A N 1
ATOM 1709 C CA . ILE A 1 212 ? -12.552 0.131 17.380 1.00 85.38 212 ILE A CA 1
ATOM 1710 C C . ILE A 1 212 ? -12.915 -0.340 18.793 1.00 85.38 212 ILE A C 1
ATOM 1712 O O . ILE A 1 212 ? -12.920 0.423 19.750 1.00 85.38 212 ILE A O 1
ATOM 1716 N N . ILE A 1 213 ? -13.114 -1.650 18.933 1.00 80.06 213 ILE A N 1
ATOM 1717 C CA . ILE A 1 213 ? -13.346 -2.316 20.227 1.00 80.06 213 ILE A CA 1
ATOM 1718 C C . ILE A 1 213 ? -12.014 -2.792 20.852 1.00 80.06 213 ILE A C 1
ATOM 1720 O O . ILE A 1 213 ? -11.941 -3.180 22.016 1.00 80.06 213 ILE A O 1
ATOM 1724 N N . THR A 1 214 ? -10.923 -2.791 20.079 1.00 77.69 214 THR A N 1
ATOM 1725 C CA . THR A 1 214 ? -9.611 -3.296 20.513 1.00 77.69 214 THR A CA 1
ATOM 1726 C C . THR A 1 214 ? -8.765 -2.216 21.191 1.00 77.69 214 THR A C 1
ATOM 1728 O O . THR A 1 214 ? -9.005 -1.025 21.051 1.00 77.69 214 THR A O 1
ATOM 1731 N N . LYS A 1 215 ? -7.697 -2.618 21.894 1.00 78.19 215 LYS A N 1
ATOM 1732 C CA . LYS A 1 215 ? -6.736 -1.672 22.499 1.00 78.19 215 LYS A CA 1
ATOM 1733 C C . LYS A 1 215 ? -5.831 -0.960 21.477 1.00 78.19 215 LYS A C 1
ATOM 1735 O O . LYS A 1 215 ? -4.980 -0.165 21.873 1.00 78.19 215 LYS A O 1
ATOM 1740 N N . LYS A 1 216 ? -5.939 -1.276 20.181 1.00 83.44 216 LYS A N 1
ATOM 1741 C CA . LYS A 1 216 ? -5.077 -0.691 19.145 1.00 83.44 216 LYS A CA 1
ATOM 1742 C C . LYS A 1 216 ? -5.557 0.714 18.793 1.00 83.44 216 LYS A C 1
ATOM 1744 O O . LYS A 1 216 ? -6.741 0.929 18.570 1.00 83.44 216 LYS A O 1
ATOM 1749 N N . LYS A 1 217 ? -4.618 1.656 18.677 1.00 87.69 217 LYS A N 1
ATOM 1750 C CA . LYS A 1 217 ? -4.920 3.039 18.284 1.00 87.69 217 LYS A CA 1
ATOM 1751 C C . LYS A 1 217 ? -5.372 3.107 16.812 1.00 87.69 217 LYS A C 1
ATOM 1753 O O . LYS A 1 217 ? -4.783 2.403 15.987 1.00 87.69 217 LYS A O 1
ATOM 1758 N N . PRO A 1 218 ? -6.306 4.007 16.443 1.00 88.62 218 PRO A N 1
ATOM 1759 C CA . PRO A 1 218 ? -6.707 4.250 15.050 1.00 88.62 218 PRO A CA 1
ATOM 1760 C C . PRO A 1 218 ? -5.531 4.462 14.087 1.00 88.62 218 PRO A C 1
ATOM 1762 O O . PRO A 1 218 ? -5.524 3.942 12.974 1.00 88.62 218 PRO A O 1
ATOM 1765 N N . SER A 1 219 ? -4.489 5.170 14.540 1.00 88.06 219 SER A N 1
ATOM 1766 C CA . SER A 1 219 ? -3.286 5.464 13.751 1.00 88.06 219 SER A CA 1
ATOM 1767 C C . SER A 1 219 ? -2.571 4.220 13.224 1.00 88.06 219 SER A C 1
ATOM 1769 O O . SER A 1 219 ? -1.933 4.289 12.181 1.00 88.06 219 SER A O 1
ATOM 1771 N N . ILE A 1 220 ? -2.684 3.086 13.918 1.00 90.19 220 ILE A N 1
ATOM 1772 C CA . ILE A 1 220 ? -2.071 1.819 13.512 1.00 90.19 220 ILE A CA 1
ATOM 1773 C C . ILE A 1 220 ? -2.749 1.275 12.245 1.00 90.19 220 ILE A C 1
ATOM 1775 O O . ILE A 1 220 ? -2.072 0.787 11.342 1.00 90.19 220 ILE A O 1
ATOM 1779 N N . TYR A 1 221 ? -4.077 1.400 12.148 1.00 92.69 221 TYR A N 1
ATOM 1780 C CA . TYR A 1 221 ? -4.846 0.941 10.990 1.00 92.69 221 TYR A CA 1
ATOM 1781 C C . TYR A 1 221 ? -4.592 1.810 9.760 1.00 92.69 221 TYR A C 1
ATOM 1783 O O . TYR A 1 221 ? -4.384 1.272 8.677 1.00 92.69 221 TYR A O 1
ATOM 1791 N N . PHE A 1 222 ? -4.527 3.131 9.943 1.00 93.25 222 PHE A N 1
ATOM 1792 C CA . PHE A 1 222 ? -4.150 4.042 8.863 1.00 93.25 222 PHE A CA 1
ATOM 1793 C C . PHE A 1 222 ? -2.703 3.826 8.416 1.00 93.25 222 PHE A C 1
ATOM 1795 O O . PHE A 1 222 ? -2.449 3.765 7.224 1.00 93.25 222 PHE A O 1
ATOM 1802 N N . LYS A 1 223 ? -1.756 3.613 9.343 1.00 91.25 223 LYS A N 1
ATOM 1803 C CA . LYS A 1 223 ? -0.356 3.326 8.991 1.00 91.25 223 LYS A CA 1
ATOM 1804 C C . LYS A 1 223 ? -0.237 2.093 8.090 1.00 91.25 223 LYS A C 1
ATOM 1806 O O . LYS A 1 223 ? 0.391 2.169 7.040 1.00 91.25 223 LYS A O 1
ATOM 1811 N N . LYS A 1 224 ? -0.842 0.964 8.478 1.00 93.25 224 LYS A N 1
ATOM 1812 C CA . LYS A 1 224 ? -0.740 -0.272 7.684 1.00 93.25 224 LYS A CA 1
ATOM 1813 C C . LYS A 1 224 ? -1.445 -0.161 6.327 1.00 93.25 224 LYS A C 1
ATOM 1815 O O . LYS A 1 224 ? -0.930 -0.684 5.346 1.00 93.25 224 LYS A O 1
ATOM 1820 N N . ALA A 1 225 ? -2.590 0.527 6.272 1.00 96.56 225 ALA A N 1
ATOM 1821 C CA . ALA A 1 225 ? -3.307 0.786 5.027 1.00 96.56 225 ALA A CA 1
ATOM 1822 C C . ALA A 1 225 ? -2.476 1.670 4.091 1.00 96.56 225 ALA A C 1
ATOM 1824 O O . ALA A 1 225 ? -2.293 1.313 2.933 1.00 96.56 225 ALA A O 1
ATOM 1825 N N . SER A 1 226 ? -1.890 2.743 4.624 1.00 95.44 226 SER A N 1
ATOM 1826 C CA . SER A 1 226 ? -1.046 3.674 3.877 1.00 95.44 226 SER A CA 1
ATOM 1827 C C . SER A 1 226 ? 0.211 3.003 3.318 1.00 95.44 226 SER A C 1
ATOM 1829 O O . SER A 1 226 ? 0.488 3.129 2.129 1.00 95.44 226 SER A O 1
ATOM 1831 N N . ASN A 1 227 ? 0.921 2.204 4.124 1.00 95.56 227 ASN A N 1
ATOM 1832 C CA . ASN A 1 227 ? 2.093 1.453 3.659 1.00 95.56 227 ASN A CA 1
ATOM 1833 C C . ASN A 1 227 ? 1.733 0.470 2.534 1.00 95.56 227 ASN A C 1
ATOM 1835 O O . ASN A 1 227 ? 2.411 0.423 1.509 1.00 95.56 227 ASN A O 1
ATOM 1839 N N . PHE A 1 228 ? 0.654 -0.301 2.708 1.00 97.31 228 PHE A N 1
ATOM 1840 C CA . PHE A 1 228 ? 0.198 -1.245 1.688 1.00 97.31 228 PHE A CA 1
ATOM 1841 C C . PHE A 1 228 ? -0.206 -0.527 0.397 1.00 97.31 228 PHE A C 1
ATOM 1843 O O . PHE A 1 228 ? 0.252 -0.887 -0.686 1.00 97.31 228 PHE A O 1
ATOM 1850 N N . TYR A 1 229 ? -1.023 0.519 0.517 1.00 97.12 229 TYR A N 1
ATOM 1851 C CA . TYR A 1 229 ? -1.482 1.330 -0.604 1.00 97.12 229 TYR A CA 1
ATOM 1852 C C . TYR A 1 229 ? -0.319 1.964 -1.370 1.00 97.12 229 TYR A C 1
ATOM 1854 O O . TYR A 1 229 ? -0.320 1.947 -2.599 1.00 97.12 229 TYR A O 1
ATOM 1862 N N . PHE A 1 230 ? 0.695 2.468 -0.657 1.00 95.81 230 PHE A N 1
ATOM 1863 C CA . PHE A 1 230 ? 1.894 3.038 -1.262 1.00 95.81 230 PHE A CA 1
ATOM 1864 C C . PHE A 1 230 ? 2.612 2.020 -2.150 1.00 95.81 230 PHE A C 1
ATOM 1866 O O . PHE A 1 230 ? 2.852 2.318 -3.314 1.00 95.81 230 PHE A O 1
ATOM 1873 N N . ILE A 1 231 ? 2.888 0.810 -1.645 1.00 95.75 231 ILE A N 1
ATOM 1874 C CA . ILE A 1 231 ? 3.487 -0.266 -2.455 1.00 95.75 231 ILE A CA 1
ATOM 1875 C C . ILE A 1 231 ? 2.612 -0.580 -3.671 1.00 95.75 231 ILE A C 1
ATOM 1877 O O . ILE A 1 231 ? 3.123 -0.701 -4.781 1.00 95.75 231 ILE A O 1
ATOM 1881 N N . CYS A 1 232 ? 1.293 -0.668 -3.476 1.00 95.75 232 CYS A N 1
ATOM 1882 C CA . CYS A 1 232 ? 0.359 -1.067 -4.526 1.00 95.75 232 CYS A CA 1
ATOM 1883 C C . CYS A 1 232 ? 0.342 -0.120 -5.732 1.00 95.75 232 CYS A C 1
ATOM 1885 O O . CYS A 1 232 ? 0.159 -0.612 -6.841 1.00 95.75 232 CYS A O 1
ATOM 1887 N N . LYS A 1 233 ? 0.594 1.186 -5.551 1.00 93.44 233 LYS A N 1
ATOM 1888 C CA . LYS A 1 233 ? 0.682 2.171 -6.654 1.00 93.44 233 LYS A CA 1
ATOM 1889 C C . LYS A 1 233 ? 1.705 1.799 -7.731 1.00 93.44 233 LYS A C 1
ATOM 1891 O O . LYS A 1 233 ? 1.561 2.202 -8.878 1.00 93.44 233 LYS A O 1
ATOM 1896 N N . TYR A 1 234 ? 2.739 1.060 -7.349 1.00 93.56 234 TYR A N 1
ATOM 1897 C CA . TYR A 1 234 ? 3.861 0.699 -8.214 1.00 93.56 234 TYR A CA 1
ATOM 1898 C C . TYR A 1 234 ? 3.763 -0.739 -8.749 1.00 93.56 234 TYR A C 1
ATOM 1900 O O . TYR A 1 234 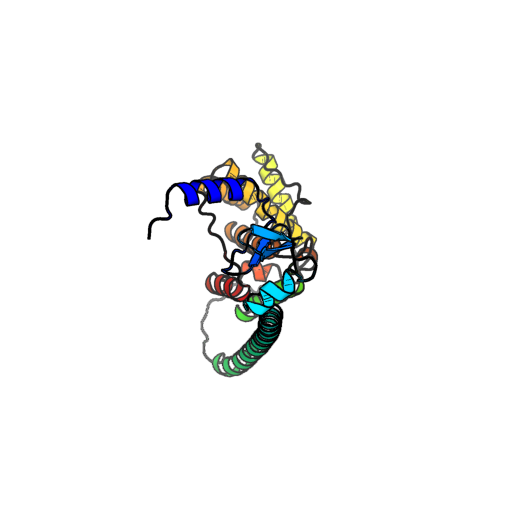? 4.668 -1.232 -9.424 1.00 93.56 234 TYR A O 1
ATOM 1908 N N . LEU A 1 235 ? 2.667 -1.436 -8.441 1.00 94.44 235 LEU A N 1
ATOM 1909 C CA . LEU A 1 235 ? 2.399 -2.774 -8.952 1.00 94.44 235 LEU A CA 1
ATOM 1910 C C . LEU A 1 235 ? 1.660 -2.701 -10.289 1.00 94.44 235 LEU A C 1
ATOM 1912 O O . LEU A 1 235 ? 0.993 -1.713 -10.605 1.00 94.44 235 LEU A O 1
ATOM 1916 N N . LYS A 1 236 ? 1.715 -3.798 -11.049 1.00 94.00 236 LYS A N 1
ATOM 1917 C CA . LYS A 1 236 ? 0.804 -4.013 -12.181 1.00 94.00 236 LYS A CA 1
ATOM 1918 C C . LYS A 1 236 ? -0.645 -3.963 -11.699 1.00 94.00 236 LYS A C 1
ATOM 1920 O O . LYS A 1 236 ? -0.938 -4.413 -10.587 1.00 94.00 236 LYS A O 1
ATOM 1925 N N . LYS A 1 237 ? -1.559 -3.484 -12.546 1.00 93.00 237 LYS A N 1
ATOM 1926 C CA . LYS A 1 237 ? -2.996 -3.429 -12.227 1.00 93.00 237 LYS A CA 1
ATOM 1927 C C . LYS A 1 237 ? -3.505 -4.761 -11.653 1.00 93.00 237 LYS A C 1
ATOM 1929 O O . LYS A 1 237 ? -3.353 -5.816 -12.271 1.00 93.00 237 LYS A O 1
ATOM 1934 N N . GLY A 1 238 ? -4.097 -4.715 -10.459 1.00 92.75 238 GLY A N 1
ATOM 1935 C CA . GLY A 1 238 ? -4.597 -5.889 -9.740 1.00 92.75 238 GLY A CA 1
ATOM 1936 C C . GLY A 1 238 ? -3.529 -6.774 -9.079 1.00 92.75 238 GLY A C 1
ATOM 1937 O O . GLY A 1 238 ? -3.885 -7.794 -8.490 1.00 92.75 238 GLY A O 1
ATOM 1938 N N . GLY A 1 239 ? -2.240 -6.416 -9.120 1.00 94.19 239 GLY A N 1
ATOM 1939 C CA . GLY A 1 239 ? -1.153 -7.178 -8.487 1.00 94.19 239 GLY A CA 1
ATOM 1940 C C . GLY A 1 239 ? -1.334 -7.343 -6.974 1.00 94.19 239 GLY A C 1
ATOM 1941 O O . GLY A 1 239 ? -1.012 -8.388 -6.413 1.00 94.19 239 GLY A O 1
ATOM 1942 N N . TRP A 1 240 ? -1.969 -6.363 -6.330 1.00 95.88 240 TRP A N 1
ATOM 1943 C CA . TRP A 1 240 ? -2.313 -6.388 -4.908 1.00 95.88 240 TRP A CA 1
ATOM 1944 C C . TRP A 1 240 ? -3.220 -7.563 -4.507 1.00 95.88 240 TRP A C 1
ATOM 1946 O O . TRP A 1 240 ? -3.163 -8.014 -3.362 1.00 95.88 240 TRP A O 1
ATOM 1956 N N . LYS A 1 241 ? -4.017 -8.110 -5.440 1.00 95.75 241 LYS A N 1
ATOM 1957 C CA . LYS A 1 241 ? -4.929 -9.245 -5.195 1.00 95.75 241 LYS A CA 1
ATOM 1958 C C . LYS A 1 241 ? -4.175 -10.530 -4.838 1.00 95.75 241 LYS A C 1
ATOM 1960 O O . LYS A 1 241 ? -4.742 -11.414 -4.205 1.00 95.75 241 LYS A O 1
ATOM 1965 N N . LYS A 1 242 ? -2.893 -10.618 -5.212 1.00 94.31 242 LYS A N 1
ATOM 1966 C CA . LYS A 1 242 ? -2.008 -11.761 -4.940 1.00 94.31 242 LYS A CA 1
ATOM 1967 C C . LYS A 1 242 ? -1.241 -11.645 -3.620 1.00 94.31 242 LYS A C 1
ATOM 1969 O O . LYS A 1 242 ? -0.382 -12.478 -3.361 1.00 94.31 242 LYS A O 1
ATOM 1974 N N . CYS A 1 243 ? -1.496 -10.613 -2.814 1.00 96.38 243 CYS A N 1
ATOM 1975 C CA . CYS A 1 243 ? -0.770 -10.420 -1.564 1.00 96.38 243 CYS A CA 1
ATOM 1976 C C . CYS A 1 243 ? -1.101 -11.533 -0.558 1.00 96.38 243 CYS A C 1
ATOM 1978 O O . CYS A 1 243 ? -2.243 -11.683 -0.119 1.00 96.38 243 CYS A O 1
ATOM 1980 N N . ASP A 1 244 ? -0.075 -12.289 -0.189 1.00 93.69 244 ASP A N 1
ATOM 1981 C CA . ASP A 1 244 ? -0.099 -13.402 0.763 1.00 93.69 244 ASP A CA 1
ATOM 1982 C C . ASP A 1 244 ? 0.559 -13.047 2.107 1.00 93.69 244 ASP A C 1
ATOM 1984 O O . ASP A 1 244 ? 0.534 -13.837 3.054 1.00 93.69 244 ASP A O 1
ATOM 1988 N N . LEU A 1 245 ? 1.123 -11.841 2.215 1.00 94.94 245 LEU A N 1
ATOM 1989 C CA . LEU A 1 245 ? 1.758 -11.357 3.435 1.00 94.94 245 LEU A CA 1
ATOM 1990 C C . LEU A 1 245 ? 0.742 -11.289 4.577 1.00 94.94 245 LEU A C 1
ATOM 1992 O O . LEU A 1 245 ? -0.445 -11.069 4.377 1.00 94.94 245 LEU A O 1
ATOM 1996 N N . ALA A 1 246 ? 1.173 -11.454 5.824 1.00 93.19 246 ALA A N 1
ATOM 1997 C CA . ALA A 1 246 ? 0.240 -11.262 6.928 1.00 93.19 246 ALA A CA 1
ATOM 1998 C C . ALA A 1 246 ? -0.104 -9.762 7.065 1.00 93.19 246 ALA A C 1
ATOM 2000 O O . ALA A 1 246 ? 0.796 -8.920 7.011 1.00 93.19 246 ALA A O 1
ATOM 2001 N N . PRO A 1 247 ? -1.366 -9.383 7.352 1.00 92.94 247 PRO A N 1
ATOM 2002 C CA . PRO A 1 247 ? -1.745 -7.995 7.640 1.00 92.94 247 PRO A CA 1
ATOM 2003 C C . PRO A 1 247 ? -0.892 -7.309 8.721 1.00 92.94 247 PRO A C 1
ATOM 2005 O O . PRO A 1 247 ? -0.776 -6.084 8.739 1.00 92.94 247 PRO A O 1
ATOM 2008 N N . THR A 1 248 ? -0.299 -8.094 9.624 1.00 91.19 248 THR A N 1
ATOM 2009 C CA . THR A 1 248 ? 0.611 -7.630 10.675 1.00 91.19 248 THR A CA 1
ATOM 2010 C C . THR A 1 248 ? 1.951 -7.127 10.146 1.00 91.19 248 THR A C 1
ATOM 2012 O O . THR A 1 248 ? 2.533 -6.276 10.803 1.00 91.19 248 THR A O 1
ATOM 2015 N N . TYR A 1 249 ? 2.421 -7.560 8.972 1.00 93.38 249 TYR A N 1
ATOM 2016 C CA . TYR A 1 249 ? 3.696 -7.104 8.394 1.00 93.38 249 TYR A CA 1
ATOM 2017 C C . TYR A 1 249 ? 3.635 -5.608 8.067 1.00 93.38 249 TYR A C 1
ATOM 2019 O O . TYR A 1 249 ? 4.514 -4.831 8.434 1.00 93.38 249 TYR A O 1
ATOM 2027 N N . TRP A 1 250 ? 2.523 -5.187 7.461 1.00 93.94 250 TRP A N 1
ATOM 2028 C CA . TRP A 1 250 ? 2.230 -3.788 7.145 1.00 93.94 250 TRP A CA 1
ATOM 2029 C C . TRP A 1 250 ? 2.066 -2.917 8.399 1.00 93.94 250 TRP A C 1
ATOM 2031 O O . TRP A 1 250 ? 2.289 -1.707 8.364 1.00 93.94 250 TRP A O 1
ATOM 2041 N N . GLU A 1 251 ? 1.680 -3.534 9.517 1.00 89.19 251 GLU A N 1
ATOM 2042 C CA . GLU A 1 251 ? 1.523 -2.888 10.819 1.00 89.19 251 GLU A CA 1
ATOM 2043 C C . GLU A 1 251 ? 2.864 -2.715 11.551 1.00 89.19 251 GLU A C 1
ATOM 2045 O O . GLU A 1 251 ? 3.157 -1.633 12.078 1.00 89.19 251 GLU A O 1
ATOM 2050 N N . SER A 1 252 ? 3.669 -3.781 11.584 1.00 87.19 252 SER A N 1
ATOM 2051 C CA . SER A 1 252 ? 4.880 -3.896 12.397 1.00 87.19 252 SER A CA 1
ATOM 2052 C C . SER A 1 252 ? 6.116 -3.270 11.766 1.00 87.19 252 SER A C 1
ATOM 2054 O O . SER A 1 252 ? 7.108 -3.107 12.474 1.00 87.19 252 SER A O 1
ATOM 2056 N N . VAL A 1 253 ? 6.079 -2.911 10.479 1.00 88.56 253 VAL A N 1
ATOM 2057 C CA . VAL A 1 253 ? 7.216 -2.271 9.806 1.00 88.56 253 VAL A CA 1
ATOM 2058 C C . VAL A 1 253 ? 7.583 -0.956 10.503 1.00 88.56 253 VAL A C 1
ATOM 2060 O O . VAL A 1 253 ? 6.749 -0.055 10.666 1.00 88.56 253 VAL A O 1
ATOM 2063 N N . THR A 1 254 ? 8.815 -0.848 10.993 1.00 88.88 254 THR A N 1
ATOM 2064 C CA . THR A 1 254 ? 9.303 0.381 11.640 1.00 88.88 254 THR A CA 1
ATOM 2065 C C . THR A 1 254 ? 9.609 1.464 10.603 1.00 88.88 254 THR A C 1
ATOM 2067 O O . THR A 1 254 ? 9.652 1.191 9.407 1.00 88.88 254 THR A O 1
ATOM 2070 N N . GLY A 1 255 ? 9.825 2.707 11.049 1.00 85.69 255 GLY A N 1
ATOM 2071 C CA . GLY A 1 255 ? 10.230 3.791 10.146 1.00 85.69 255 GLY A CA 1
ATOM 2072 C C . GLY A 1 255 ? 11.562 3.502 9.447 1.00 85.69 255 GLY A C 1
ATOM 2073 O O . GLY A 1 255 ? 11.657 3.666 8.239 1.00 85.69 255 GLY A O 1
ATOM 2074 N N . GLN A 1 256 ? 12.555 2.989 10.182 1.00 87.31 256 GLN A N 1
ATOM 2075 C CA . GLN A 1 256 ? 13.861 2.622 9.625 1.00 87.31 256 GLN A CA 1
ATOM 2076 C C . GLN A 1 256 ? 13.744 1.489 8.599 1.00 87.31 256 GLN A C 1
ATOM 2078 O O . GLN A 1 256 ? 14.286 1.587 7.499 1.00 87.31 256 GLN A O 1
ATOM 2083 N N . THR A 1 257 ? 12.984 0.441 8.927 1.00 90.81 257 THR A N 1
ATOM 2084 C CA . THR A 1 257 ? 12.735 -0.679 8.010 1.00 90.81 257 THR A CA 1
ATOM 2085 C C . THR A 1 257 ? 11.980 -0.223 6.767 1.00 90.81 257 THR A C 1
ATOM 2087 O O . THR A 1 257 ? 12.325 -0.632 5.664 1.00 90.81 257 THR A O 1
ATOM 2090 N N . TRP A 1 258 ? 10.992 0.660 6.921 1.00 94.06 258 TRP A N 1
ATOM 2091 C CA . TRP A 1 258 ? 10.251 1.229 5.800 1.00 94.06 258 TRP A CA 1
ATOM 2092 C C . TRP A 1 258 ? 11.156 2.031 4.862 1.00 94.06 258 TRP A C 1
ATOM 2094 O O . TRP A 1 258 ? 11.175 1.751 3.667 1.00 94.06 258 TRP A O 1
ATOM 2104 N N . SER A 1 259 ? 11.975 2.946 5.388 1.00 90.06 259 SER A N 1
ATOM 2105 C CA . SER A 1 259 ? 12.949 3.686 4.575 1.00 90.06 259 SER A CA 1
ATOM 2106 C C . SER A 1 259 ? 13.932 2.754 3.863 1.00 90.06 259 SER A C 1
ATOM 2108 O O . SER A 1 259 ? 14.252 2.968 2.698 1.00 90.06 259 SER A O 1
ATOM 2110 N N . SER A 1 260 ? 14.376 1.685 4.532 1.00 88.69 260 SER A N 1
ATOM 2111 C CA . SER A 1 260 ? 15.239 0.676 3.913 1.00 88.69 260 SER A CA 1
ATOM 2112 C C . SER A 1 260 ? 14.540 -0.055 2.761 1.00 88.69 260 SER A C 1
ATOM 2114 O O . SER A 1 260 ? 15.151 -0.211 1.709 1.00 88.69 260 SER A O 1
ATOM 2116 N N . ILE A 1 261 ? 13.269 -0.450 2.923 1.00 92.94 261 ILE A N 1
ATOM 2117 C CA . ILE A 1 261 ? 12.462 -1.053 1.848 1.00 92.94 261 ILE A CA 1
ATOM 2118 C C . ILE A 1 261 ? 12.385 -0.101 0.653 1.00 92.94 261 ILE A C 1
ATOM 2120 O O . ILE A 1 261 ? 12.683 -0.505 -0.465 1.00 92.94 261 ILE A O 1
ATOM 2124 N N . LEU A 1 262 ? 12.017 1.160 0.884 1.00 92.62 262 LEU A N 1
ATOM 2125 C CA . LEU A 1 262 ? 11.876 2.152 -0.182 1.00 92.62 262 LEU A CA 1
ATOM 2126 C C . LEU A 1 262 ? 13.178 2.358 -0.962 1.00 92.62 262 LEU A C 1
ATOM 2128 O O . LEU A 1 262 ? 13.160 2.310 -2.191 1.00 92.62 262 LEU A O 1
ATOM 2132 N N . ASN A 1 263 ? 14.309 2.481 -0.262 1.00 90.06 263 ASN A N 1
ATOM 2133 C CA . ASN A 1 263 ? 15.622 2.587 -0.892 1.00 90.06 263 ASN A CA 1
ATOM 2134 C C . ASN A 1 263 ? 15.957 1.344 -1.730 1.00 90.06 263 ASN A C 1
ATOM 2136 O O . ASN A 1 263 ? 16.403 1.476 -2.866 1.00 90.06 263 ASN A O 1
ATOM 2140 N N . SER A 1 264 ? 15.707 0.136 -1.208 1.00 89.31 264 SER A N 1
ATOM 2141 C CA . SER A 1 264 ? 15.946 -1.114 -1.945 1.00 89.31 264 SER A CA 1
ATOM 2142 C C . SER A 1 264 ? 15.085 -1.240 -3.204 1.00 89.31 264 SER A C 1
ATOM 2144 O O . SER A 1 264 ? 15.510 -1.860 -4.174 1.00 89.31 264 SER A O 1
ATOM 2146 N N . LEU A 1 265 ? 13.885 -0.660 -3.196 1.00 91.00 265 LEU A N 1
ATOM 2147 C CA . LEU A 1 265 ? 12.964 -0.672 -4.331 1.00 91.00 265 LEU A CA 1
ATOM 2148 C C . LEU A 1 265 ? 13.152 0.524 -5.280 1.00 91.00 265 LEU A C 1
ATOM 2150 O O . LEU A 1 265 ? 12.445 0.609 -6.282 1.00 91.00 265 LEU A O 1
ATOM 2154 N N . ASN A 1 266 ? 14.085 1.437 -4.979 1.00 88.50 266 ASN A N 1
ATOM 2155 C CA . ASN A 1 266 ? 14.259 2.716 -5.673 1.00 88.50 266 ASN A CA 1
ATOM 2156 C C . ASN A 1 266 ? 12.948 3.525 -5.767 1.00 88.50 266 ASN A C 1
ATOM 2158 O O . ASN A 1 266 ? 12.616 4.098 -6.806 1.00 88.50 266 ASN A O 1
ATOM 2162 N N . LEU A 1 267 ? 12.170 3.521 -4.682 1.00 87.44 267 LEU A N 1
ATOM 2163 C CA . LEU A 1 267 ? 10.917 4.257 -4.568 1.00 87.44 267 LEU A CA 1
ATOM 2164 C C . LEU A 1 267 ? 11.136 5.493 -3.707 1.00 87.44 267 LEU A C 1
ATOM 2166 O O . LEU A 1 267 ? 11.460 5.393 -2.525 1.00 87.44 267 LEU A O 1
ATOM 2170 N N . GLU A 1 268 ? 10.886 6.669 -4.269 1.00 78.50 268 GLU A N 1
ATOM 2171 C CA . GLU A 1 268 ? 10.825 7.885 -3.473 1.00 78.50 268 GLU A CA 1
ATOM 2172 C C . GLU A 1 268 ? 9.429 8.027 -2.879 1.00 78.50 268 GLU A C 1
ATOM 2174 O O . GLU A 1 268 ? 8.428 8.152 -3.591 1.00 78.50 268 GLU A O 1
ATOM 2179 N N . GLN A 1 269 ? 9.348 8.057 -1.550 1.00 63.09 269 GLN A N 1
ATOM 2180 C CA . GLN A 1 269 ? 8.169 8.609 -0.907 1.00 63.09 269 GLN A CA 1
ATOM 2181 C C . GLN A 1 269 ? 8.223 10.112 -1.139 1.00 63.09 269 GLN A C 1
ATOM 2183 O O . GLN A 1 269 ? 8.842 10.844 -0.367 1.00 63.09 269 GLN A O 1
ATOM 2188 N N . GLN A 1 270 ? 7.598 10.573 -2.225 1.00 50.16 270 GLN A N 1
ATOM 2189 C CA . GLN A 1 270 ? 7.304 11.987 -2.361 1.00 50.16 270 GLN A CA 1
ATOM 2190 C C . GLN A 1 270 ? 6.504 12.361 -1.113 1.00 50.16 270 GLN A C 1
ATOM 2192 O O . GLN A 1 270 ? 5.340 11.988 -0.950 1.00 50.16 270 GLN A O 1
ATOM 2197 N N . ASN A 1 271 ? 7.151 13.073 -0.188 1.00 40.22 271 ASN A N 1
ATOM 2198 C CA . ASN A 1 271 ? 6.422 14.001 0.644 1.00 40.22 271 ASN A CA 1
ATOM 2199 C C . ASN A 1 271 ? 5.740 14.888 -0.384 1.00 40.22 271 ASN A C 1
ATOM 2201 O O . ASN A 1 271 ? 6.421 15.686 -1.021 1.00 40.22 271 ASN A O 1
ATOM 2205 N N . GLU A 1 272 ? 4.448 14.678 -0.632 1.00 36.97 272 GLU A N 1
ATOM 2206 C CA . GLU A 1 272 ? 3.649 15.654 -1.351 1.00 36.97 272 GLU A CA 1
ATOM 2207 C C . GLU A 1 272 ? 3.764 16.953 -0.542 1.00 36.97 272 GLU A C 1
ATOM 2209 O O . GLU A 1 272 ? 3.011 17.222 0.396 1.00 36.97 272 GLU A O 1
ATOM 2214 N N . ASN A 1 273 ? 4.790 17.734 -0.879 1.00 32.34 273 ASN A N 1
ATOM 2215 C CA . ASN A 1 273 ? 4.884 19.163 -0.699 1.00 32.34 273 ASN A CA 1
ATOM 2216 C C . ASN A 1 273 ? 3.838 19.746 -1.647 1.00 32.34 273 ASN A C 1
ATOM 2218 O O . ASN A 1 273 ? 4.152 20.327 -2.679 1.00 32.34 273 ASN A O 1
ATOM 2222 N N . LEU A 1 274 ? 2.574 19.514 -1.313 1.00 33.56 274 LEU A N 1
ATOM 2223 C CA . LEU A 1 274 ? 1.462 20.299 -1.806 1.00 33.56 274 LEU A CA 1
ATOM 2224 C C . LEU A 1 274 ? 1.255 21.377 -0.746 1.00 33.56 274 LEU A C 1
ATOM 2226 O O . LEU A 1 274 ? 0.568 21.170 0.257 1.00 33.56 274 LEU A O 1
ATOM 2230 N N . SER A 1 275 ? 2.021 22.453 -0.942 1.00 29.31 275 SER A N 1
ATOM 2231 C CA . SER A 1 275 ? 1.881 23.761 -0.297 1.00 29.31 275 SER A CA 1
ATOM 2232 C C . SER A 1 275 ? 0.438 24.247 -0.303 1.00 29.31 275 SER A C 1
ATOM 2234 O O . SER A 1 275 ? -0.190 24.113 -1.379 1.00 29.31 275 SER A O 1
#

Secondary structure (DSSP, 8-state):
-PPPHHHHHHHHHHHTT--TT--EEE-SSEEEETTEEEEEETTEEEE-TTS-HHHHHHHTT---HHHHHHHHHHHHHHHHHHHHHHHHHHHHHHHHHTTTTTS----------SSPPPPHHHHHHHHHHHHHHHB-SSS-B---TT------SSHHHHHHHHHHHHHHT-SSS-HHHHHHHHHHHHHHHHHHHHH-HHHHHHHHHHHHHTT--SSS-HHHHHHHHHHHHHHHTTBBTTGGGG--S-HHHHHH--HHHHHHHHHHTT---------

Foldseek 3Di:
DDDDPVVVVVVVVVVVVADPPWDWDDDPAWIATPQWIWGADPNDTDTDPPDGPLNVCVVVVNPCVVVVVVVVVVVVVVVVVVVVVVVVVVVVVVVVVVVVPPDDDDDDDDDDPDDDPDDLSRLLVLLLVLLVVFFDPDDQFAPVPVDPADQDPDLVVNLVQLLVLVVQCDDWDALSNLSSLLSLQVNLVVLCVPVNPPRSNVSSQVSVVVNDPDPDGSVLSNQLSVLLNLSRRRGHHPSSRPDRDTSVSSRPNDPVSSVVSCVVVVHDPPPPPPD

Sequence (275 aa):
MALNKPIKQAFSTLQNQIDESDYVLITKTKIIFKNKVYIKADGIWVDDDNTEPSEVLSGLGLDKKEEINSITNENSDLKKKIEELNLKILQLEEGEEEQEEEEEEDFVPKKKVSGKPASQNKVKTAIIKFFNDNKADGDLLENFSEFSVILDKNKQNRIETLKKIFDSMKGGASERVYKSFIELEILYQLYLKEFGRKKGSNLAKDELNNIIITKKKPSIYFKKASNFYFICKYLKKGGWKKCDLAPTYWESVTGQTWSSILNSLNLEQQNENLS

Radius of gyration: 29.53 Å; chains: 1; bounding box: 55×56×89 Å